Protein AF-0000000085147233 (afdb_homodimer)

Solvent-accessible surface area (backbone atoms only — not comparable to full-atom values): 16505 Å² total; per-residue (Å²): 130,89,75,46,77,54,61,53,65,60,54,50,53,51,42,40,50,52,13,51,52,40,32,53,49,17,58,61,38,41,72,30,53,85,81,38,53,60,56,16,52,50,16,53,53,43,28,55,57,18,50,48,46,38,47,47,70,76,51,73,65,62,75,48,44,58,41,46,14,19,77,34,33,42,48,27,38,8,53,50,28,38,49,49,14,53,76,44,56,54,82,55,69,69,34,40,53,50,18,51,51,32,33,53,54,8,53,48,26,41,52,43,60,75,32,87,61,43,60,80,45,77,79,35,51,63,64,76,69,61,64,68,70,69,70,71,76,69,75,78,71,81,76,72,76,79,76,73,75,74,82,119,129,86,74,47,77,54,61,56,65,60,53,49,52,52,40,39,49,52,12,52,53,40,32,53,49,16,59,62,37,42,72,29,53,85,80,39,54,60,56,16,52,50,15,53,53,43,29,56,57,18,51,50,45,38,49,47,73,76,51,73,65,63,75,49,42,59,41,46,14,19,76,34,34,43,49,25,36,8,53,50,28,38,50,50,14,53,76,44,55,55,82,55,69,69,34,40,51,52,17,52,50,32,34,52,53,8,53,48,26,40,51,44,60,75,33,87,60,41,60,80,46,77,79,37,52,63,64,76,67,62,66,67,70,70,71,69,76,69,73,79,68,79,75,69,73,77,74,72,74,78,79,122

pLDDT: mean 85.24, std 23.02, range [23.08, 98.94]

Nearest PDB structures (foldseek):
  9b8o-assembly1_b  TM=2.646E-01  e=1.926E+00  Rattus norvegicus
  8bw9-assembly1_B  TM=3.045E-01  e=7.872E+00  Drosophila melanogaster
  9b8o-assembly1_b  TM=2.646E-01  e=2.070E+00  Rattus norvegicus
  8bw9-assembly1_B  TM=3.045E-01  e=5.549E+00  Drosophila melanogaster

Radius of gyration: 26.81 Å; Cα contacts (8 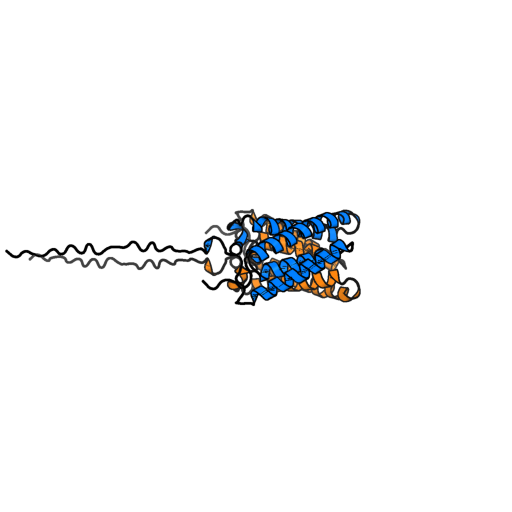Å, |Δi|>4): 363; chains: 2; bounding box: 51×103×60 Å

Secondary structure (DSSP, 8-state):
----SS-HHHHHHHHHHHHHHHHHHHHHHGGGGGT-HHHHHHHHHHHHHHHHHHHTTT---GGGHHHHGGGGSHHHHHHHHHHHHHHT--SSHHHHHHHHHHHHHHHHHHHHHT-TTSPPPGGGS-GGG-----------------------/----SS-HHHHHHHHHHHHHHHHHHHHHHGGGGGT-HHHHHHHHHHHHHHHHHHHTTT---GGGHHHHGGGGSHHHHHHHHHHHHHHT--SSHHHHHHHHHHHHHHHHHHHHHT-TTSPPPGGGS-GGG-----------------------

Organism: Naumovozyma dairenensis (strain ATCC 10597 / BCRC 20456 / CBS 421 / NBRC 0211 / NRRL Y-12639) (NCBI:txid1071378)

Sequence (304 aa):
MSSSAIPETFFKFSNIIVGTSSVLSSLAQLTYIFTDFGKALLALYALVLSILIVHFEFKVPPQMYRFVSFYFSFLGRGLLYILLSIILFNGGPLKVINSIVLLILGLAHILFQFMPVVEEPSNYKAAGSSSSISIGDDNINDQIGDDDDDVIMSSSAIPETFFKFSNIIVGTSSVLSSLAQLTYIFTDFGKALLALYALVLSILIVHFEFKVPPQMYRFVSFYFSFLGRGLLYILLSIILFNGGPLKVINSIVLLILGLAHILFQFMPVVEEPSNYKAAGSSSSISIGDDNINDQIGDDDDDVI

Structure (mmCIF, N/CA/C/O backbone):
data_AF-0000000085147233-model_v1
#
loop_
_entity.id
_entity.type
_entity.pdbx_description
1 polymer 'Golgi apparatus membrane protein TVP15'
#
loop_
_atom_site.group_PDB
_atom_site.id
_atom_site.type_symbol
_atom_site.label_atom_id
_atom_site.label_alt_id
_atom_site.label_comp_id
_atom_site.label_asym_id
_atom_site.label_entity_id
_atom_site.label_seq_id
_atom_site.pdbx_PDB_ins_code
_atom_site.Cartn_x
_atom_site.Cartn_y
_atom_site.Cartn_z
_atom_site.occupancy
_atom_site.B_iso_or_equiv
_atom_site.auth_seq_id
_atom_site.auth_comp_id
_atom_site.auth_asym_id
_atom_site.auth_atom_id
_atom_site.pdbx_PDB_model_num
ATOM 1 N N . MET A 1 1 ? 25.516 23.031 9.133 1 43 1 MET A N 1
ATOM 2 C CA . MET A 1 1 ? 24.5 22.234 8.445 1 43 1 MET A CA 1
ATOM 3 C C . MET A 1 1 ? 25 20.797 8.227 1 43 1 MET A C 1
ATOM 5 O O . MET A 1 1 ? 25.953 20.578 7.492 1 43 1 MET A O 1
ATOM 9 N N . SER A 1 2 ? 24.922 19.891 9.156 1 56.78 2 SER A N 1
ATOM 10 C CA . SER A 1 2 ? 25.609 18.594 9.148 1 56.78 2 SER A CA 1
ATOM 11 C C . SER A 1 2 ? 25.25 17.797 7.914 1 56.78 2 SER A C 1
ATOM 13 O O . SER A 1 2 ? 24.078 17.641 7.578 1 56.78 2 SER A O 1
ATOM 15 N N . SER A 1 3 ? 26.047 17.703 6.93 1 76.25 3 SER A N 1
ATOM 16 C CA . SER A 1 3 ? 25.922 17.031 5.641 1 76.25 3 SER A CA 1
ATOM 17 C C . SER A 1 3 ? 25.469 15.594 5.812 1 76.25 3 SER A C 1
ATOM 19 O O . SER A 1 3 ? 26.016 14.852 6.637 1 76.25 3 SER A O 1
ATOM 21 N N . SER A 1 4 ? 24.281 15.133 5.387 1 83.62 4 SER A N 1
ATOM 22 C CA . SER A 1 4 ? 23.828 13.742 5.383 1 83.62 4 SER A CA 1
ATOM 23 C C . SER A 1 4 ? 24.922 12.805 4.895 1 83.62 4 SER A C 1
ATOM 25 O O . SER A 1 4 ? 25.703 13.156 4.008 1 83.62 4 SER A O 1
ATOM 27 N N . ALA A 1 5 ? 25.094 11.695 5.512 1 90.81 5 ALA A N 1
ATOM 28 C CA . ALA A 1 5 ? 26.078 10.688 5.137 1 90.81 5 ALA A CA 1
ATOM 29 C C . ALA A 1 5 ? 25.859 10.219 3.701 1 90.81 5 ALA A C 1
ATOM 31 O O . ALA A 1 5 ? 26.812 9.797 3.033 1 90.81 5 ALA A O 1
ATOM 32 N N . ILE A 1 6 ? 24.641 10.188 3.225 1 94.75 6 ILE A N 1
ATOM 33 C CA . ILE A 1 6 ? 24.297 9.781 1.867 1 94.75 6 ILE A CA 1
ATOM 34 C C . ILE A 1 6 ? 23.656 10.953 1.124 1 94.75 6 ILE A C 1
ATOM 36 O O . ILE A 1 6 ? 22.672 11.523 1.585 1 94.75 6 ILE A O 1
ATOM 40 N N . PRO A 1 7 ? 24.266 11.344 0.081 1 94.88 7 PRO A N 1
ATOM 41 C CA . PRO A 1 7 ? 23.688 12.477 -0.654 1 94.88 7 PRO A CA 1
ATOM 42 C C . PRO A 1 7 ? 22.297 12.172 -1.22 1 94.88 7 PRO A C 1
ATOM 44 O O . PRO A 1 7 ? 21.984 11.008 -1.489 1 94.88 7 PRO A O 1
ATOM 47 N N . GLU A 1 8 ? 21.469 13.086 -1.482 1 95.06 8 GLU A N 1
ATOM 48 C CA . GLU A 1 8 ? 20.094 12.906 -1.939 1 95.06 8 GLU A CA 1
ATOM 49 C C . GLU A 1 8 ? 20.047 12.359 -3.361 1 95.06 8 GLU A C 1
ATOM 51 O O . GLU A 1 8 ? 19.094 11.672 -3.738 1 95.06 8 GLU A O 1
ATOM 56 N N . THR A 1 9 ? 21.078 12.648 -4.168 1 96.31 9 THR A N 1
ATOM 57 C CA . THR A 1 9 ? 21.141 12.164 -5.543 1 96.31 9 THR A CA 1
ATOM 58 C C . THR A 1 9 ? 21.141 10.641 -5.578 1 96.31 9 THR A C 1
ATOM 60 O O . THR A 1 9 ? 20.594 10.031 -6.5 1 96.31 9 THR A O 1
ATOM 63 N N . PHE A 1 10 ? 21.859 10.016 -4.641 1 97 10 PHE A N 1
ATOM 64 C CA . PHE A 1 10 ? 21.859 8.562 -4.531 1 97 10 PHE A CA 1
ATOM 65 C C . PHE A 1 10 ? 20.438 8.016 -4.422 1 97 10 PHE A C 1
ATOM 67 O O . PHE A 1 10 ? 20.078 7.082 -5.137 1 97 10 PHE A O 1
ATOM 74 N N . PHE A 1 11 ? 19.609 8.617 -3.594 1 97.81 11 PHE A N 1
ATOM 75 C CA . PHE A 1 11 ? 18.234 8.18 -3.387 1 97.81 11 PHE A CA 1
ATOM 76 C C . PHE A 1 11 ? 17.406 8.422 -4.633 1 97.81 11 PHE A C 1
ATOM 78 O O . PHE A 1 11 ? 16.609 7.566 -5.031 1 97.81 11 PHE A O 1
ATOM 85 N N . LYS A 1 12 ? 17.609 9.539 -5.234 1 97.75 12 LYS A N 1
ATOM 86 C CA . LYS A 1 12 ? 16.844 9.844 -6.445 1 97.75 12 LYS A CA 1
ATOM 87 C C . LYS A 1 12 ? 17.109 8.805 -7.531 1 97.75 12 LYS A C 1
ATOM 89 O O . LYS A 1 12 ? 16.172 8.258 -8.117 1 97.75 12 LYS A O 1
ATOM 94 N N . PHE A 1 13 ? 18.328 8.516 -7.793 1 97.94 13 PHE A N 1
ATOM 95 C CA . PHE A 1 13 ? 18.688 7.566 -8.836 1 97.94 13 PHE A CA 1
ATOM 96 C C . PHE A 1 13 ? 18.219 6.16 -8.484 1 97.94 13 PHE A C 1
ATOM 98 O O . PHE A 1 13 ? 17.688 5.445 -9.336 1 97.94 13 PHE A O 1
ATOM 105 N N . SER A 1 14 ? 18.453 5.781 -7.203 1 98.06 14 SER A N 1
ATOM 106 C CA . SER A 1 14 ? 18 4.465 -6.766 1 98.06 14 SER A CA 1
ATOM 107 C C . SER A 1 14 ? 16.484 4.32 -6.922 1 98.06 14 SER A C 1
ATOM 109 O O . SER A 1 14 ? 16 3.303 -7.422 1 98.06 14 SER A O 1
ATOM 111 N N . ASN A 1 15 ? 15.758 5.371 -6.566 1 98.62 15 ASN A N 1
ATOM 112 C CA . ASN A 1 15 ? 14.297 5.34 -6.668 1 98.62 15 ASN A CA 1
ATOM 113 C C . ASN A 1 15 ? 13.844 5.281 -8.125 1 98.62 15 ASN A C 1
ATOM 115 O O . ASN A 1 15 ? 12.875 4.59 -8.445 1 98.62 15 ASN A O 1
ATOM 119 N N . ILE A 1 16 ? 14.492 5.973 -9.016 1 98.75 16 ILE A N 1
ATOM 120 C CA . ILE A 1 16 ? 14.141 5.938 -10.43 1 98.75 16 ILE A CA 1
ATOM 121 C C . ILE A 1 16 ? 14.391 4.535 -10.984 1 98.75 16 ILE A C 1
ATOM 123 O O . ILE A 1 16 ? 13.57 4.012 -11.742 1 98.75 16 ILE A O 1
ATOM 127 N N . ILE A 1 17 ? 15.461 3.895 -10.586 1 98.62 17 ILE A N 1
ATOM 128 C CA . ILE A 1 17 ? 15.773 2.539 -11.023 1 98.62 17 ILE A CA 1
ATOM 129 C C . ILE A 1 17 ? 14.719 1.572 -10.5 1 98.62 17 ILE A C 1
ATOM 131 O O . ILE A 1 17 ? 14.203 0.733 -11.242 1 98.62 17 ILE A O 1
ATOM 135 N N . VAL A 1 18 ? 14.391 1.728 -9.195 1 98.81 18 VAL A N 1
ATOM 136 C CA . VAL A 1 18 ? 13.375 0.885 -8.57 1 98.81 18 VAL A CA 1
ATOM 137 C C . VAL A 1 18 ? 12.047 1.039 -9.312 1 98.81 18 VAL A C 1
ATOM 139 O O . VAL A 1 18 ? 11.422 0.046 -9.695 1 98.81 18 VAL A O 1
ATOM 142 N N . GLY A 1 19 ? 11.633 2.268 -9.492 1 98.88 19 GLY A N 1
ATOM 143 C CA . GLY A 1 19 ? 10.367 2.516 -10.156 1 98.88 19 GLY A CA 1
ATOM 144 C C . GLY A 1 19 ? 10.336 2.027 -11.594 1 98.88 19 GLY A C 1
ATOM 145 O O . GLY A 1 19 ? 9.406 1.326 -12 1 98.88 19 GLY A O 1
ATOM 146 N N . THR A 1 20 ? 11.367 2.332 -12.375 1 98.88 20 THR A N 1
ATOM 147 C CA . THR A 1 20 ? 11.383 2.004 -13.797 1 98.88 20 THR A CA 1
ATOM 148 C C . THR A 1 20 ? 11.477 0.494 -14 1 98.88 20 THR A C 1
ATOM 150 O O . THR A 1 20 ? 10.758 -0.069 -14.828 1 98.88 20 THR A O 1
ATOM 153 N N . SER A 1 21 ? 12.344 -0.116 -13.258 1 98.75 21 SER A N 1
ATOM 154 C CA . SER A 1 21 ? 12.469 -1.562 -13.406 1 98.75 21 SER A CA 1
ATOM 155 C C . SER A 1 21 ? 11.195 -2.271 -12.953 1 98.75 21 SER A C 1
ATOM 157 O O . SER A 1 21 ? 10.805 -3.293 -13.523 1 98.75 21 SER A O 1
ATOM 159 N N . SER A 1 22 ? 10.508 -1.751 -11.898 1 98.81 22 SER A N 1
ATOM 160 C CA . SER A 1 22 ? 9.258 -2.34 -11.43 1 98.81 22 SER A CA 1
ATOM 161 C C . SER A 1 22 ? 8.141 -2.139 -12.453 1 98.81 22 SER A C 1
ATOM 163 O O . SER A 1 22 ? 7.273 -3 -12.609 1 98.81 22 SER A O 1
ATOM 165 N N . VAL A 1 23 ? 8.133 -1.032 -13.117 1 98.88 23 VAL A N 1
ATOM 166 C CA . VAL A 1 23 ? 7.176 -0.799 -14.188 1 98.88 23 VAL A CA 1
ATOM 167 C C . VAL A 1 23 ? 7.352 -1.856 -15.281 1 98.88 23 VAL A C 1
ATOM 169 O O . VAL A 1 23 ? 6.379 -2.479 -15.711 1 98.88 23 VAL A O 1
ATOM 172 N N . LEU A 1 24 ? 8.578 -2.068 -15.664 1 98.5 24 LEU A N 1
ATOM 173 C CA . LEU A 1 24 ? 8.867 -3.053 -16.703 1 98.5 24 LEU A CA 1
ATOM 174 C C . LEU A 1 24 ? 8.453 -4.449 -16.266 1 98.5 24 LEU A C 1
ATOM 176 O O . LEU A 1 24 ? 7.84 -5.195 -17.031 1 98.5 24 LEU A O 1
ATOM 180 N N . SER A 1 25 ? 8.781 -4.781 -15.039 1 98.5 25 SER A N 1
ATOM 181 C CA . SER A 1 25 ? 8.422 -6.086 -14.492 1 98.5 25 SER A CA 1
ATOM 182 C C . SER A 1 25 ? 6.906 -6.25 -14.406 1 98.5 25 SER A C 1
ATOM 184 O O . SER A 1 25 ? 6.375 -7.328 -14.672 1 98.5 25 SER A O 1
ATOM 186 N N . SER A 1 26 ? 6.203 -5.211 -14.031 1 98.5 26 SER A N 1
ATOM 187 C CA . SER A 1 26 ? 4.746 -5.25 -13.93 1 98.5 26 SER A CA 1
ATOM 188 C C . SER A 1 26 ? 4.105 -5.438 -15.305 1 98.5 26 SER A C 1
ATOM 190 O O . SER A 1 26 ? 3.176 -6.227 -15.461 1 98.5 26 SER A O 1
ATOM 192 N N . LEU A 1 27 ? 4.629 -4.711 -16.25 1 98.31 27 LEU A N 1
ATOM 193 C CA . LEU A 1 27 ? 4.129 -4.863 -17.609 1 98.31 27 LEU A CA 1
ATOM 194 C C . LEU A 1 27 ? 4.324 -6.289 -18.109 1 98.31 27 LEU A C 1
ATOM 196 O O . LEU A 1 27 ? 3.422 -6.867 -18.719 1 98.31 27 LEU A O 1
ATOM 200 N N . ALA A 1 28 ? 5.5 -6.867 -17.875 1 97.56 28 ALA A N 1
ATOM 201 C CA . ALA A 1 28 ? 5.762 -8.25 -18.266 1 97.56 28 ALA A CA 1
ATOM 202 C C . ALA A 1 28 ? 4.801 -9.203 -17.562 1 97.56 28 ALA A C 1
ATOM 204 O O . ALA A 1 28 ? 4.367 -10.203 -18.141 1 97.56 28 ALA A O 1
ATOM 205 N N . GLN A 1 29 ? 4.48 -8.867 -16.344 1 97.25 29 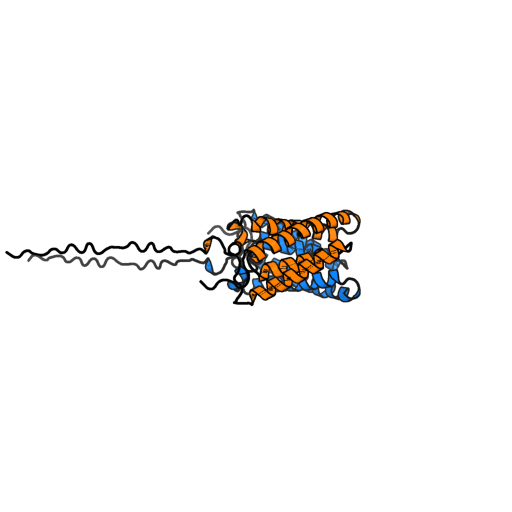GLN A N 1
ATOM 206 C CA . GLN A 1 29 ? 3.629 -9.742 -15.539 1 97.25 29 GLN A CA 1
ATOM 207 C C . GLN A 1 29 ? 2.174 -9.656 -15.992 1 97.25 29 GLN A C 1
ATOM 209 O O . GLN A 1 29 ? 1.37 -10.539 -15.688 1 97.25 29 GLN A O 1
ATOM 214 N N . LEU A 1 30 ? 1.822 -8.656 -16.781 1 97.12 30 LEU A N 1
ATOM 215 C CA . LEU A 1 30 ? 0.465 -8.539 -17.297 1 97.12 30 LEU A CA 1
ATOM 216 C C . LEU A 1 30 ? 0.164 -9.664 -18.281 1 97.12 30 LEU A C 1
ATOM 218 O O . LEU A 1 30 ? -1.001 -9.945 -18.578 1 97.12 30 LEU A O 1
ATOM 222 N N . THR A 1 31 ? 1.207 -10.359 -18.766 1 94.81 31 THR A N 1
ATOM 223 C CA . THR A 1 31 ? 1.024 -11.445 -19.719 1 94.81 31 THR A CA 1
ATOM 224 C C . THR A 1 31 ? 0.327 -12.633 -19.047 1 94.81 31 THR A C 1
ATOM 226 O O . THR A 1 31 ? -0.151 -13.539 -19.734 1 94.81 31 THR A O 1
ATOM 229 N N . TYR A 1 32 ? 0.25 -12.555 -17.719 1 94.38 32 TYR A N 1
ATOM 230 C CA . TYR A 1 32 ? -0.392 -13.641 -16.984 1 94.38 32 TYR A CA 1
ATOM 231 C C . TYR A 1 32 ? -1.906 -13.469 -16.969 1 94.38 32 TYR A C 1
ATOM 233 O O . TYR A 1 32 ? -2.619 -14.242 -16.328 1 94.38 32 TYR A O 1
ATOM 241 N N . ILE A 1 33 ? -2.523 -12.594 -17.719 1 94.81 33 ILE A N 1
ATOM 242 C CA . ILE A 1 33 ? -3.934 -12.227 -17.656 1 94.81 33 ILE A CA 1
ATOM 243 C C . ILE A 1 33 ? -4.797 -13.445 -17.969 1 94.81 33 ILE A C 1
ATOM 245 O O . ILE A 1 33 ? -5.859 -13.633 -17.375 1 94.81 33 ILE A O 1
ATOM 249 N N . PHE A 1 34 ? -4.324 -14.438 -18.734 1 94.5 34 PHE A N 1
ATOM 250 C CA . PHE A 1 34 ? -5.152 -15.562 -19.156 1 94.5 34 PHE A CA 1
ATOM 251 C C . PHE A 1 34 ? -4.742 -16.828 -18.406 1 94.5 34 PHE A C 1
ATOM 253 O O . PHE A 1 34 ? -5.438 -17.844 -18.469 1 94.5 34 PHE A O 1
ATOM 260 N N . THR A 1 35 ? -3.639 -16.844 -17.734 1 93.56 35 THR A N 1
ATOM 261 C CA . THR A 1 35 ? -3.156 -18.062 -17.094 1 93.56 35 THR A CA 1
ATOM 262 C C . THR A 1 35 ? -3.27 -17.969 -15.578 1 93.56 35 THR A C 1
ATOM 264 O O . THR A 1 35 ? -3.48 -18.969 -14.891 1 93.56 35 THR A O 1
ATOM 267 N N . ASP A 1 36 ? -3.113 -16.797 -15.016 1 93.38 36 ASP A N 1
ATOM 268 C CA . ASP A 1 36 ? -3.207 -16.516 -13.586 1 93.38 36 ASP A CA 1
ATOM 269 C C . ASP A 1 36 ? -3.715 -15.102 -13.328 1 93.38 36 ASP A C 1
ATOM 271 O O . ASP A 1 36 ? -2.922 -14.172 -13.156 1 93.38 36 ASP A O 1
ATOM 275 N N . PHE A 1 37 ? -5.016 -15.016 -13.258 1 93.75 37 PHE A N 1
ATOM 276 C CA . PHE A 1 37 ? -5.684 -13.727 -13.203 1 93.75 37 PHE A CA 1
ATOM 277 C C . PHE A 1 37 ? -5.266 -12.945 -11.961 1 93.75 37 PHE A C 1
ATOM 279 O O . PHE A 1 37 ? -5.141 -11.727 -12 1 93.75 37 PHE A O 1
ATOM 286 N N . GLY A 1 38 ? -5.039 -13.555 -10.805 1 93.81 38 GLY A N 1
ATOM 287 C CA . GLY A 1 38 ? -4.574 -12.906 -9.594 1 93.81 38 GLY A CA 1
ATOM 288 C C . GLY A 1 38 ? -3.232 -12.219 -9.758 1 93.81 38 GLY A C 1
ATOM 289 O O . GLY A 1 38 ? -3.049 -11.086 -9.305 1 93.81 38 GLY A O 1
ATOM 290 N N . LYS A 1 39 ? -2.348 -12.875 -10.445 1 95 39 LYS A N 1
ATOM 291 C CA . LYS A 1 39 ? -1.031 -12.297 -10.703 1 95 39 LYS A CA 1
ATOM 292 C C . LYS A 1 39 ? -1.136 -11.078 -11.617 1 95 39 LYS A C 1
ATOM 294 O O . LYS A 1 39 ? -0.392 -10.109 -11.461 1 95 39 LYS A O 1
ATOM 299 N N . ALA A 1 40 ? -2.057 -11.18 -12.562 1 97.19 40 ALA A N 1
ATOM 300 C CA . ALA A 1 40 ? -2.254 -10.055 -13.484 1 97.19 40 ALA A CA 1
ATOM 301 C C . ALA A 1 40 ? -2.809 -8.836 -12.75 1 97.19 40 ALA A C 1
ATOM 303 O O . ALA A 1 40 ? -2.408 -7.703 -13.016 1 97.19 40 ALA A O 1
ATOM 304 N N . LEU A 1 41 ? -3.723 -9.117 -11.812 1 97.94 41 LEU A N 1
ATOM 305 C CA . LEU A 1 41 ? -4.309 -8.008 -11.062 1 97.94 41 LEU A CA 1
ATOM 306 C C . LEU A 1 41 ? -3.266 -7.352 -10.164 1 97.94 41 LEU A C 1
ATOM 308 O O . LEU A 1 41 ? -3.23 -6.125 -10.047 1 97.94 41 LEU A O 1
ATOM 312 N N . LEU A 1 42 ? -2.453 -8.164 -9.555 1 98.44 42 LEU A N 1
ATOM 313 C CA . LEU A 1 42 ? -1.384 -7.609 -8.734 1 98.44 42 LEU A CA 1
ATOM 314 C C . LEU A 1 42 ? -0.397 -6.816 -9.586 1 98.44 42 LEU A C 1
ATOM 316 O O . LEU A 1 42 ? 0.162 -5.816 -9.125 1 98.44 42 LEU A O 1
ATOM 320 N N . ALA A 1 43 ? -0.2 -7.27 -10.805 1 98.5 43 ALA A N 1
ATOM 321 C CA . ALA A 1 43 ? 0.674 -6.543 -11.727 1 98.5 43 ALA A CA 1
ATOM 322 C C . ALA A 1 43 ? 0.118 -5.152 -12.031 1 98.5 43 ALA A C 1
ATOM 324 O O . ALA A 1 43 ? 0.87 -4.18 -12.102 1 98.5 43 ALA A O 1
ATOM 325 N N . LEU A 1 44 ? -1.163 -5.105 -12.227 1 98.75 44 LEU A N 1
ATOM 326 C CA . LEU A 1 44 ? -1.796 -3.814 -12.469 1 98.75 44 LEU A CA 1
ATOM 327 C C . LEU A 1 44 ? -1.616 -2.893 -11.266 1 98.75 44 LEU A C 1
ATOM 329 O O . LEU A 1 44 ? -1.286 -1.715 -11.422 1 98.75 44 LEU A O 1
ATOM 333 N N . TYR A 1 45 ? -1.852 -3.43 -10.125 1 98.81 45 TYR A N 1
ATOM 334 C CA . TYR A 1 45 ? -1.668 -2.672 -8.891 1 98.81 45 TYR A CA 1
ATOM 335 C C . TYR A 1 45 ? -0.232 -2.176 -8.766 1 98.81 45 TYR A C 1
ATOM 337 O O . TYR A 1 45 ? 0.001 -1.002 -8.469 1 98.81 45 TYR A O 1
ATOM 345 N N . ALA A 1 46 ? 0.714 -3.047 -8.977 1 98.88 46 ALA A N 1
ATOM 346 C CA . ALA A 1 46 ? 2.133 -2.717 -8.875 1 98.88 46 ALA A CA 1
ATOM 347 C C . ALA A 1 46 ? 2.531 -1.682 -9.93 1 98.88 46 ALA A C 1
ATOM 349 O O . ALA A 1 46 ? 3.41 -0.85 -9.68 1 98.88 46 ALA A O 1
ATOM 350 N N . LEU A 1 47 ? 1.886 -1.768 -11.062 1 98.94 47 LEU A N 1
ATOM 351 C CA . LEU A 1 47 ? 2.176 -0.82 -12.133 1 98.94 47 LEU A CA 1
ATOM 352 C C . LEU A 1 47 ? 1.87 0.607 -11.688 1 98.94 47 LEU A C 1
ATOM 354 O O . LEU A 1 47 ? 2.703 1.503 -11.852 1 98.94 47 LEU A O 1
ATOM 358 N N . VAL A 1 48 ? 0.765 0.748 -11.102 1 98.81 48 VAL A N 1
ATOM 359 C CA . VAL A 1 48 ? 0.349 2.07 -10.641 1 98.81 48 VAL A CA 1
ATOM 360 C C . VAL A 1 48 ? 1.301 2.564 -9.555 1 98.81 48 VAL A C 1
ATOM 362 O O . VAL A 1 48 ? 1.791 3.693 -9.617 1 98.81 48 VAL A O 1
ATOM 365 N N . LEU A 1 49 ? 1.597 1.719 -8.594 1 98.88 49 LEU A N 1
ATOM 366 C CA . LEU A 1 49 ? 2.48 2.09 -7.496 1 98.88 49 LEU A CA 1
ATOM 367 C C . LEU A 1 49 ? 3.861 2.479 -8.016 1 98.88 49 LEU A C 1
ATOM 369 O O . LEU A 1 49 ? 4.48 3.416 -7.508 1 98.88 49 LEU A O 1
ATOM 373 N N . SER A 1 50 ? 4.328 1.77 -9.016 1 98.94 50 SER A N 1
ATOM 374 C CA . SER A 1 50 ? 5.695 1.981 -9.484 1 98.94 50 SER A CA 1
ATOM 375 C C . SER A 1 50 ? 5.793 3.232 -10.352 1 98.94 50 SER A C 1
ATOM 377 O O . SER A 1 50 ? 6.812 3.926 -10.336 1 98.94 50 SER A O 1
ATOM 379 N N . ILE A 1 51 ? 4.781 3.539 -11.109 1 98.88 51 ILE A N 1
ATOM 380 C CA . ILE A 1 51 ? 4.758 4.77 -11.891 1 98.88 51 ILE A CA 1
ATOM 381 C C . ILE A 1 51 ? 4.836 5.977 -10.953 1 98.88 51 ILE A C 1
ATOM 383 O O . ILE A 1 51 ? 5.551 6.941 -11.234 1 98.88 51 ILE A O 1
ATOM 387 N N . LEU A 1 52 ? 4.164 5.902 -9.844 1 98.62 52 LEU A N 1
ATOM 388 C CA . LEU A 1 52 ? 4.141 7 -8.883 1 98.62 52 LEU A CA 1
ATOM 389 C C . LEU A 1 52 ? 5.516 7.191 -8.25 1 98.62 52 LEU A C 1
ATOM 391 O O . LEU A 1 52 ? 5.906 8.312 -7.93 1 98.62 52 LEU A O 1
ATOM 395 N N . ILE A 1 53 ? 6.312 6.09 -8.062 1 98.75 53 ILE A N 1
ATOM 396 C CA . ILE A 1 53 ? 7.664 6.223 -7.527 1 98.75 53 ILE A CA 1
ATOM 397 C C . ILE A 1 53 ? 8.492 7.137 -8.43 1 98.75 53 ILE A C 1
ATOM 399 O O . ILE A 1 53 ? 9.148 8.062 -7.949 1 98.75 53 ILE A O 1
ATOM 403 N N . VAL A 1 54 ? 8.391 6.867 -9.711 1 98.62 54 VAL A N 1
ATOM 404 C CA . VAL A 1 54 ? 9.164 7.641 -10.672 1 98.62 54 VAL A CA 1
ATOM 405 C C . VAL A 1 54 ? 8.625 9.07 -10.742 1 98.62 54 VAL A C 1
ATOM 407 O O . VAL A 1 54 ? 9.391 10.031 -10.703 1 98.62 54 VAL A O 1
ATOM 410 N N . HIS A 1 55 ? 7.363 9.242 -10.82 1 98.19 55 HIS A N 1
ATOM 411 C CA . HIS A 1 55 ? 6.723 10.547 -10.93 1 98.19 55 HIS A CA 1
ATOM 412 C C . HIS A 1 55 ? 7.125 11.461 -9.781 1 98.19 55 HIS A C 1
ATOM 414 O O . HIS A 1 55 ? 7.465 12.625 -9.992 1 98.19 55 HIS A O 1
ATOM 420 N N . PHE A 1 56 ? 7.164 10.922 -8.539 1 97.38 56 PHE A N 1
ATOM 421 C CA . PHE A 1 56 ? 7.395 11.719 -7.344 1 97.38 56 PHE A CA 1
ATOM 422 C C . PHE A 1 56 ? 8.867 12.094 -7.219 1 97.38 56 PHE A C 1
ATOM 424 O O . PHE A 1 56 ? 9.234 12.938 -6.391 1 97.38 56 PHE A O 1
ATOM 431 N N . GLU A 1 57 ? 9.727 11.5 -8.078 1 97.31 57 GLU A N 1
ATOM 432 C CA . GLU A 1 57 ? 11.125 11.906 -8.094 1 97.31 57 GLU A CA 1
ATOM 433 C C . GLU A 1 57 ? 11.312 13.211 -8.859 1 97.31 57 GLU A C 1
ATOM 435 O O . GLU A 1 57 ? 12.352 13.859 -8.742 1 97.31 57 GLU A O 1
ATOM 440 N N . PHE A 1 58 ? 10.281 13.578 -9.594 1 96.62 58 PHE A N 1
ATOM 441 C CA . PHE A 1 58 ? 10.414 14.773 -10.422 1 96.62 58 PHE A CA 1
ATOM 442 C C . PHE A 1 58 ? 9.5 15.883 -9.922 1 96.62 58 PHE A C 1
ATOM 444 O O . PHE A 1 58 ? 9.859 17.062 -9.977 1 96.62 58 PHE A O 1
ATOM 451 N N . LYS A 1 59 ? 8.391 15.531 -9.5 1 95.06 59 LYS A N 1
ATOM 452 C CA . LYS A 1 59 ? 7.414 16.5 -9.008 1 95.06 59 LYS A CA 1
ATOM 453 C C . LYS A 1 59 ? 6.57 15.914 -7.887 1 95.06 59 LYS A C 1
ATOM 455 O O . LYS A 1 59 ? 6.09 14.781 -7.992 1 95.06 59 LYS A O 1
ATOM 460 N N . VAL A 1 60 ? 6.438 16.719 -6.816 1 93.69 60 VAL A N 1
ATOM 461 C CA . VAL A 1 60 ? 5.629 16.281 -5.684 1 93.69 60 VAL A CA 1
ATOM 462 C C . VAL A 1 60 ? 4.457 17.234 -5.48 1 93.69 60 VAL A C 1
ATOM 464 O O . VAL A 1 60 ? 4.617 18.312 -4.887 1 93.69 60 VAL A O 1
ATOM 467 N N . PRO A 1 61 ? 3.322 16.828 -5.918 1 91.19 61 PRO A N 1
ATOM 468 C CA . PRO A 1 61 ? 2.158 17.641 -5.551 1 91.19 61 PRO A CA 1
ATOM 469 C C . PRO A 1 61 ? 1.826 17.562 -4.062 1 91.19 61 PRO A C 1
ATOM 471 O O . PRO A 1 61 ? 1.617 16.469 -3.533 1 91.19 61 PRO A O 1
ATOM 474 N N . PRO A 1 62 ? 1.74 18.609 -3.354 1 88.38 62 PRO A N 1
ATOM 475 C CA . PRO A 1 62 ? 1.564 18.578 -1.899 1 88.38 62 PRO A CA 1
ATOM 476 C C . PRO A 1 62 ? 0.274 17.875 -1.475 1 88.38 62 PRO A C 1
ATOM 478 O O . PRO A 1 62 ? 0.197 17.328 -0.372 1 88.38 62 PRO A O 1
ATOM 481 N N . GLN A 1 63 ? -0.72 17.844 -2.383 1 90.81 63 GLN A N 1
ATOM 482 C CA . GLN A 1 63 ? -1.999 17.234 -2.023 1 90.81 63 GLN A CA 1
ATOM 483 C C . GLN A 1 63 ? -1.877 15.719 -1.914 1 90.81 63 GLN A C 1
ATOM 485 O O . GLN A 1 63 ? -2.723 15.062 -1.299 1 90.81 63 GLN A O 1
ATOM 490 N N . MET A 1 64 ? -0.798 15.156 -2.486 1 92.75 64 MET A N 1
ATOM 491 C CA . MET A 1 64 ? -0.659 13.703 -2.523 1 92.75 64 MET A CA 1
ATOM 492 C C . MET A 1 64 ? -0.293 13.156 -1.147 1 92.75 64 MET A C 1
ATOM 494 O O . MET A 1 64 ? -0.564 11.992 -0.845 1 92.75 64 MET A O 1
ATOM 498 N N . TYR A 1 65 ? 0.269 14.008 -0.296 1 92.44 65 TYR A N 1
ATOM 499 C CA . TYR A 1 65 ? 0.688 13.578 1.035 1 92.44 65 TYR A CA 1
ATOM 500 C C . TYR A 1 65 ? -0.496 13.062 1.84 1 92.44 65 TYR A C 1
ATOM 502 O O . TYR A 1 65 ? -0.359 12.109 2.613 1 92.44 65 TYR A O 1
ATOM 510 N N . ARG A 1 66 ? -1.595 13.641 1.55 1 91.69 66 ARG A N 1
ATOM 511 C CA . ARG A 1 66 ? -2.812 13.289 2.271 1 91.69 66 ARG A CA 1
ATOM 512 C C . ARG A 1 66 ? -3.199 11.836 2.014 1 91.69 66 ARG A C 1
ATOM 514 O O . ARG A 1 66 ? -3.822 11.195 2.861 1 91.69 66 ARG A O 1
ATOM 521 N N . PHE A 1 67 ? -2.719 11.242 0.905 1 94.5 67 PHE A N 1
ATOM 522 C CA . PHE A 1 67 ? -3.203 9.93 0.501 1 94.5 67 PHE A CA 1
ATOM 523 C C . PHE A 1 67 ? -2.074 8.906 0.529 1 94.5 67 PHE A C 1
ATOM 525 O O . PHE A 1 67 ? -2.318 7.711 0.709 1 94.5 67 PHE A O 1
ATOM 532 N N . VAL A 1 68 ? -0.858 9.438 0.29 1 97.06 68 VAL A N 1
ATOM 533 C CA . VAL A 1 68 ? 0.207 8.484 0.015 1 97.06 68 VAL A CA 1
ATOM 534 C C . VAL A 1 68 ? 1.498 8.938 0.691 1 97.06 68 VAL A C 1
ATOM 536 O O . VAL A 1 68 ? 2.564 8.938 0.07 1 97.06 68 VAL A O 1
ATOM 539 N N . SER A 1 69 ? 1.445 9.328 1.962 1 95.44 69 SER A N 1
ATOM 540 C CA . SER A 1 69 ? 2.598 9.836 2.695 1 95.44 69 SER A CA 1
ATOM 541 C C . SER A 1 69 ? 3.734 8.82 2.721 1 95.44 69 SER A C 1
ATOM 543 O O . SER A 1 69 ? 4.902 9.188 2.869 1 95.44 69 SER A O 1
ATOM 545 N N . PHE A 1 70 ? 3.395 7.508 2.486 1 97.31 70 PHE A N 1
ATOM 546 C CA . PHE A 1 70 ? 4.395 6.449 2.541 1 97.31 70 PHE A CA 1
ATOM 547 C C . PHE A 1 70 ? 5.414 6.605 1.417 1 97.31 70 PHE A C 1
ATOM 549 O O . PHE A 1 70 ? 6.551 6.145 1.532 1 97.31 70 PHE A O 1
ATOM 556 N N . TYR A 1 71 ? 5.129 7.355 0.379 1 97.94 71 TYR A N 1
ATOM 557 C CA . TYR A 1 71 ? 6.07 7.625 -0.703 1 97.94 71 TYR A CA 1
ATOM 558 C C . TYR A 1 71 ? 7.133 8.625 -0.266 1 97.94 71 TYR A C 1
ATOM 560 O O . TYR A 1 71 ? 8.164 8.773 -0.928 1 97.94 71 TYR A O 1
ATOM 568 N N . PHE A 1 72 ? 6.852 9.305 0.839 1 96.5 72 PHE A N 1
ATOM 569 C CA . PHE A 1 72 ? 7.695 10.43 1.231 1 96.5 72 PHE A CA 1
ATOM 570 C C . PHE A 1 72 ? 8.352 10.172 2.584 1 96.5 72 PHE A C 1
ATOM 572 O O . PHE A 1 72 ? 8.547 11.094 3.373 1 96.5 72 PHE A O 1
ATOM 579 N N . SER A 1 73 ? 8.578 8.992 2.859 1 96 73 SER A N 1
ATOM 580 C CA . SER A 1 73 ? 9.297 8.555 4.047 1 96 73 SER A CA 1
ATOM 581 C C . SER A 1 73 ? 10.164 7.332 3.742 1 96 73 SER A C 1
ATOM 583 O O . SER A 1 73 ? 9.844 6.547 2.85 1 96 73 SER A O 1
ATOM 585 N N . PHE A 1 74 ? 11.203 7.141 4.453 1 97.5 74 PHE A N 1
ATOM 586 C CA . PHE A 1 74 ? 12.062 5.98 4.285 1 97.5 74 PHE A CA 1
ATOM 587 C C . PHE A 1 74 ? 11.328 4.699 4.645 1 97.5 74 PHE A C 1
ATOM 589 O O . PHE A 1 74 ? 11.375 3.715 3.9 1 97.5 74 PHE A O 1
ATOM 596 N N . LEU A 1 75 ? 10.68 4.742 5.723 1 97.75 75 LEU A N 1
ATOM 597 C CA . LEU A 1 75 ? 9.945 3.566 6.18 1 97.75 75 LEU A CA 1
ATOM 598 C C . LEU A 1 75 ? 8.875 3.168 5.172 1 97.75 75 LEU A C 1
ATOM 600 O O . LEU A 1 75 ? 8.773 1.996 4.801 1 97.75 75 LEU A O 1
ATOM 604 N N . GLY A 1 76 ? 8.109 4.152 4.77 1 97.69 76 GLY A N 1
ATOM 605 C CA . GLY A 1 76 ? 7.047 3.895 3.807 1 97.69 76 GLY A CA 1
ATOM 606 C C . GLY A 1 76 ? 7.555 3.338 2.492 1 97.69 76 GLY A C 1
ATOM 607 O O . GLY A 1 76 ? 7.047 2.33 1.999 1 97.69 76 GLY A O 1
ATOM 608 N N . ARG A 1 77 ? 8.57 3.879 1.948 1 98 77 ARG A N 1
ATOM 609 C CA . ARG A 1 77 ? 9.148 3.4 0.697 1 98 77 ARG A CA 1
ATOM 610 C C . ARG A 1 77 ? 9.758 2.014 0.872 1 98 77 ARG A C 1
ATOM 612 O O . ARG A 1 77 ? 9.695 1.182 -0.036 1 98 77 ARG A O 1
ATOM 619 N N . GLY A 1 78 ? 10.406 1.903 1.984 1 98.69 78 GLY A N 1
ATOM 620 C CA . GLY A 1 78 ? 10.938 0.578 2.25 1 98.69 78 GLY A CA 1
ATOM 621 C C . GLY A 1 78 ? 9.891 -0.516 2.17 1 98.69 78 GLY A C 1
ATOM 622 O O . GLY A 1 78 ? 10.078 -1.519 1.48 1 98.69 78 GLY A O 1
ATOM 623 N N . LEU A 1 79 ? 8.789 -0.302 2.814 1 98.69 79 LEU A N 1
ATOM 624 C CA . LEU A 1 79 ? 7.695 -1.272 2.816 1 98.69 79 LEU A CA 1
ATOM 625 C C . LEU A 1 79 ? 7.102 -1.424 1.422 1 98.69 79 LEU A C 1
ATOM 627 O O . LEU A 1 79 ? 6.715 -2.525 1.023 1 98.69 79 LEU A O 1
ATOM 631 N N . LEU A 1 80 ? 7.027 -0.321 0.723 1 98.88 80 LEU A N 1
ATOM 632 C CA . LEU A 1 80 ? 6.531 -0.357 -0.649 1 98.88 80 LEU A CA 1
ATOM 633 C C . LEU A 1 80 ? 7.426 -1.225 -1.527 1 98.88 80 LEU A C 1
ATOM 635 O O . LEU A 1 80 ? 6.934 -2.049 -2.301 1 98.88 80 LEU A O 1
ATOM 639 N N . TYR A 1 81 ? 8.75 -1.032 -1.376 1 98.94 81 TYR A N 1
ATOM 640 C CA . TYR A 1 81 ? 9.688 -1.795 -2.197 1 98.94 81 TYR A CA 1
ATOM 641 C C . TYR A 1 81 ? 9.633 -3.277 -1.848 1 98.94 81 TYR A C 1
ATOM 643 O O . TYR A 1 81 ? 9.734 -4.133 -2.729 1 98.94 81 TYR A O 1
ATOM 651 N N . ILE A 1 82 ? 9.445 -3.582 -0.636 1 98.94 82 ILE A N 1
ATOM 652 C CA . ILE A 1 82 ? 9.297 -4.969 -0.213 1 98.94 82 ILE A CA 1
ATOM 653 C C . ILE A 1 82 ? 8.031 -5.559 -0.818 1 98.94 82 ILE A C 1
ATOM 655 O O . ILE A 1 82 ? 8.039 -6.68 -1.333 1 98.94 82 ILE A O 1
ATOM 659 N N . LEU A 1 83 ? 6.93 -4.801 -0.779 1 98.88 83 LEU A N 1
ATOM 660 C CA . LEU A 1 83 ? 5.691 -5.27 -1.396 1 98.88 83 LEU A CA 1
ATOM 661 C C . LEU A 1 83 ? 5.898 -5.559 -2.879 1 98.88 83 LEU A C 1
ATOM 663 O O . LEU A 1 83 ? 5.492 -6.609 -3.375 1 98.88 83 LEU A O 1
ATOM 667 N N . LEU A 1 84 ? 6.504 -4.613 -3.564 1 98.94 84 LEU A N 1
ATOM 668 C CA . LEU A 1 84 ? 6.746 -4.777 -4.992 1 98.94 84 LEU A CA 1
ATOM 669 C C . LEU A 1 84 ? 7.613 -6 -5.262 1 98.94 84 LEU A C 1
ATOM 671 O O . LEU A 1 84 ? 7.398 -6.723 -6.238 1 98.94 84 LEU A O 1
ATOM 675 N N . SER A 1 85 ? 8.625 -6.168 -4.402 1 98.81 85 SER A N 1
ATOM 676 C CA . SER A 1 85 ? 9.508 -7.324 -4.547 1 98.81 85 SER A CA 1
ATOM 677 C C . SER A 1 85 ? 8.727 -8.625 -4.496 1 98.81 85 SER A C 1
ATOM 679 O O . SER A 1 85 ? 8.93 -9.516 -5.328 1 98.81 85 SER A O 1
ATOM 681 N N . ILE A 1 86 ? 7.797 -8.727 -3.561 1 98.5 86 ILE A N 1
ATOM 682 C CA . ILE A 1 86 ? 7.023 -9.953 -3.381 1 98.5 86 ILE A CA 1
ATOM 683 C C . ILE A 1 86 ? 6.059 -10.133 -4.551 1 98.5 86 ILE A C 1
ATOM 685 O O . ILE A 1 86 ? 5.938 -11.227 -5.098 1 98.5 86 ILE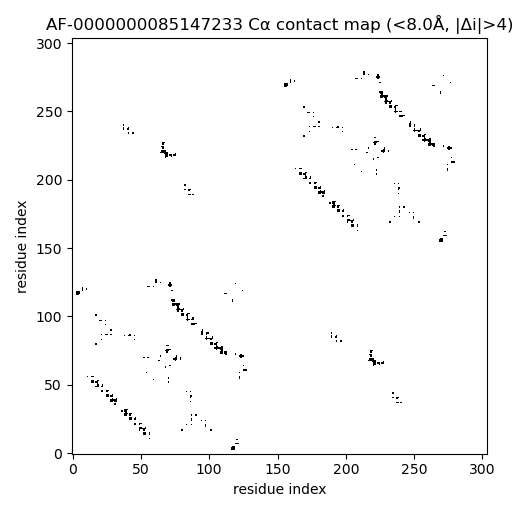 A O 1
ATOM 689 N N . ILE A 1 87 ? 5.375 -9.102 -4.945 1 98.5 87 ILE A N 1
ATOM 690 C CA . ILE A 1 87 ? 4.395 -9.141 -6.023 1 98.5 87 ILE A CA 1
ATOM 691 C C . ILE A 1 87 ? 5.066 -9.594 -7.316 1 98.5 87 ILE A C 1
ATOM 693 O O . ILE A 1 87 ? 4.504 -10.391 -8.07 1 98.5 87 ILE A O 1
ATOM 697 N N . LEU A 1 88 ? 6.273 -9.188 -7.508 1 98.19 88 LEU A N 1
ATOM 698 C CA . LEU A 1 88 ? 6.867 -9.328 -8.828 1 98.19 88 LEU A CA 1
ATOM 699 C C . LEU A 1 88 ? 7.875 -10.477 -8.852 1 98.19 88 LEU A C 1
ATOM 701 O O . LEU A 1 88 ? 8.617 -10.641 -9.828 1 98.19 88 LEU A O 1
ATOM 705 N N . PHE A 1 89 ? 7.871 -11.227 -7.715 1 94.62 89 PHE A N 1
ATOM 706 C CA . PHE A 1 89 ? 8.805 -12.344 -7.613 1 94.62 89 PHE A CA 1
ATOM 707 C C . PHE A 1 89 ? 8.281 -13.555 -8.375 1 94.62 89 PHE A C 1
ATOM 709 O O . PHE A 1 89 ? 7.875 -14.555 -7.777 1 94.62 89 PHE A O 1
ATOM 716 N N . ASN A 1 90 ? 8.234 -13.477 -9.641 1 88.75 90 ASN A N 1
ATOM 717 C CA . ASN A 1 90 ? 7.773 -14.578 -10.477 1 88.75 90 ASN A CA 1
ATOM 718 C C . ASN A 1 90 ? 8.289 -14.453 -11.906 1 88.75 90 ASN A C 1
ATOM 720 O O . ASN A 1 90 ? 8.57 -13.352 -12.383 1 88.75 90 ASN A O 1
ATOM 724 N N . GLY A 1 91 ? 8.375 -15.625 -12.422 1 87.94 91 GLY A N 1
ATOM 725 C CA . GLY A 1 91 ? 8.727 -15.617 -13.836 1 87.94 91 GLY A CA 1
ATOM 726 C C . GLY A 1 91 ? 10.195 -15.914 -14.094 1 87.94 91 GLY A C 1
ATOM 727 O O . GLY A 1 91 ? 10.773 -16.797 -13.445 1 87.94 91 GLY A O 1
ATOM 728 N N . GLY A 1 92 ? 10.781 -15.305 -15.086 1 92.38 92 GLY A N 1
ATOM 729 C CA . GLY A 1 92 ? 12.125 -15.586 -15.562 1 92.38 92 GLY A CA 1
ATOM 730 C C . GLY A 1 92 ? 13.211 -15.016 -14.68 1 92.38 92 GLY A C 1
ATOM 731 O O . GLY A 1 92 ? 12.922 -14.312 -13.703 1 92.38 92 GLY A O 1
ATOM 732 N N . PRO A 1 93 ? 14.43 -15.32 -14.875 1 94.44 93 PRO A N 1
ATOM 733 C CA . PRO A 1 93 ? 15.57 -14.914 -14.039 1 94.44 93 PRO A CA 1
ATOM 734 C C . PRO A 1 93 ? 15.688 -13.398 -13.898 1 94.44 93 PRO A C 1
ATOM 736 O O . PRO A 1 93 ? 16.062 -12.906 -12.828 1 94.44 93 PRO A O 1
ATOM 739 N N . LEU A 1 94 ? 15.391 -12.688 -14.945 1 95.06 94 LEU A N 1
ATOM 740 C CA . LEU A 1 94 ? 15.508 -11.242 -14.875 1 95.06 94 LEU A CA 1
ATOM 741 C C . LEU A 1 94 ? 14.539 -10.664 -13.852 1 95.06 94 LEU A C 1
ATOM 743 O O . LEU A 1 94 ? 14.891 -9.75 -13.102 1 95.06 94 LEU A O 1
ATOM 747 N N . LYS A 1 95 ? 13.359 -11.188 -13.844 1 96 95 LYS A N 1
ATOM 748 C CA . LYS A 1 95 ? 12.367 -10.711 -12.891 1 96 95 LYS A CA 1
ATOM 749 C C . LYS A 1 95 ? 12.742 -11.086 -11.461 1 96 95 LYS A C 1
ATOM 751 O O . LYS A 1 95 ? 12.562 -10.297 -10.531 1 96 95 LYS A O 1
ATOM 756 N N . VAL A 1 96 ? 13.289 -12.266 -11.297 1 95.81 96 VAL A N 1
ATOM 757 C CA . VAL A 1 96 ? 13.711 -12.727 -9.977 1 95.81 96 VAL A CA 1
ATOM 758 C C . VAL A 1 96 ? 14.867 -11.859 -9.469 1 95.81 96 VAL A C 1
ATOM 760 O O . VAL A 1 96 ? 14.867 -11.438 -8.312 1 95.81 96 VAL A O 1
ATOM 763 N N . ILE A 1 97 ? 15.781 -11.562 -10.297 1 97.81 97 ILE A N 1
ATOM 764 C CA . ILE A 1 97 ? 16.891 -10.703 -9.93 1 97.81 97 ILE A CA 1
ATOM 765 C C . ILE A 1 97 ? 16.375 -9.32 -9.531 1 97.81 97 ILE A C 1
ATOM 767 O O . ILE A 1 97 ? 16.781 -8.766 -8.508 1 97.81 97 ILE A O 1
ATOM 771 N N . ASN A 1 98 ? 15.516 -8.773 -10.398 1 98.12 98 ASN A N 1
ATOM 772 C CA . ASN A 1 98 ? 14.922 -7.48 -10.078 1 98.12 98 ASN A CA 1
ATOM 773 C C . ASN A 1 98 ? 14.234 -7.504 -8.719 1 98.12 98 ASN A C 1
ATOM 775 O O . ASN A 1 98 ? 14.383 -6.566 -7.926 1 98.12 98 ASN A O 1
ATOM 779 N N . SER A 1 99 ? 13.469 -8.523 -8.445 1 98.19 99 SER A N 1
ATOM 780 C CA . SER A 1 99 ? 12.742 -8.617 -7.184 1 98.19 99 SER A CA 1
ATOM 781 C C . SER A 1 99 ? 13.688 -8.672 -5.996 1 98.19 99 SER A C 1
ATOM 783 O O . SER A 1 99 ? 13.414 -8.094 -4.941 1 98.19 99 SER A O 1
ATOM 785 N N . ILE A 1 100 ? 14.812 -9.352 -6.164 1 98.38 100 ILE A N 1
ATOM 786 C CA . ILE A 1 100 ? 15.812 -9.414 -5.102 1 98.38 100 ILE A CA 1
ATOM 787 C C . ILE A 1 100 ? 16.406 -8.031 -4.867 1 98.38 100 ILE A C 1
ATOM 789 O O . ILE A 1 100 ? 16.594 -7.613 -3.721 1 98.38 100 ILE A O 1
ATOM 793 N N . VAL A 1 101 ? 16.688 -7.336 -5.922 1 98.62 101 VAL A N 1
ATOM 794 C CA . VAL A 1 101 ? 17.203 -5.977 -5.812 1 98.62 101 VAL A CA 1
ATOM 795 C C . VAL A 1 101 ? 16.188 -5.102 -5.074 1 98.62 101 VAL A C 1
ATOM 797 O O . VAL A 1 101 ? 16.562 -4.34 -4.176 1 98.62 101 VAL A O 1
ATOM 800 N N . LEU A 1 102 ? 14.891 -5.172 -5.445 1 98.88 102 LEU A N 1
ATOM 801 C CA . LEU A 1 102 ? 13.836 -4.41 -4.781 1 98.88 102 LEU A CA 1
ATOM 802 C C . LEU A 1 102 ? 13.781 -4.738 -3.295 1 98.88 102 LEU A C 1
ATOM 804 O O . LEU A 1 102 ? 13.586 -3.85 -2.465 1 98.88 102 LEU A O 1
ATOM 808 N N . LEU A 1 103 ? 13.977 -5.988 -2.979 1 98.75 103 LEU A N 1
ATOM 809 C CA . LEU A 1 103 ? 13.93 -6.414 -1.583 1 98.75 103 LEU A CA 1
ATOM 810 C C . LEU A 1 103 ? 15.078 -5.797 -0.79 1 98.75 103 LEU A C 1
ATOM 812 O O . LEU A 1 103 ? 14.875 -5.273 0.306 1 98.75 103 LEU A O 1
ATOM 816 N N . ILE A 1 104 ? 16.219 -5.816 -1.355 1 98.75 104 ILE A N 1
ATOM 817 C CA . ILE A 1 104 ? 17.422 -5.285 -0.7 1 98.75 104 ILE A CA 1
ATOM 818 C C . ILE A 1 104 ? 17.266 -3.777 -0.505 1 98.75 104 ILE A C 1
ATOM 820 O O . ILE A 1 104 ? 17.516 -3.258 0.584 1 98.75 104 ILE A O 1
ATOM 824 N N . LEU A 1 105 ? 16.797 -3.088 -1.535 1 98.75 105 LEU A N 1
ATOM 825 C CA . LEU A 1 105 ? 16.625 -1.643 -1.436 1 98.75 105 LEU A CA 1
ATOM 826 C C . LEU A 1 105 ? 15.5 -1.297 -0.467 1 98.75 105 LEU A C 1
ATOM 828 O O . LEU A 1 105 ? 15.562 -0.275 0.221 1 98.75 105 LEU A O 1
ATOM 832 N N . GLY A 1 106 ? 14.484 -2.131 -0.462 1 98.81 106 GLY A N 1
ATOM 833 C CA . GLY A 1 106 ? 13.438 -1.944 0.528 1 98.81 106 GLY A CA 1
ATOM 834 C C . GLY A 1 106 ? 13.93 -2.07 1.955 1 98.81 106 GLY A C 1
ATOM 835 O O . GLY A 1 106 ? 13.664 -1.202 2.789 1 98.81 106 GLY A O 1
ATOM 836 N N . LEU A 1 107 ? 14.688 -3.068 2.256 1 98.75 107 LEU A N 1
ATOM 837 C CA . LEU A 1 107 ? 15.258 -3.273 3.582 1 98.75 107 LEU A CA 1
ATOM 838 C C . LEU A 1 107 ? 16.219 -2.145 3.941 1 98.75 107 LEU A C 1
ATOM 840 O O . LEU A 1 107 ? 16.25 -1.688 5.086 1 98.75 107 LEU A O 1
ATOM 844 N N . ALA A 1 108 ? 16.984 -1.726 3.006 1 98.44 108 ALA A N 1
ATOM 845 C CA . ALA A 1 108 ? 17.891 -0.603 3.229 1 98.44 108 ALA A CA 1
ATOM 846 C C . ALA A 1 108 ? 17.125 0.655 3.621 1 98.44 108 ALA A C 1
ATOM 848 O O . ALA A 1 108 ? 17.531 1.368 4.547 1 98.44 108 ALA A O 1
ATOM 849 N N . HIS A 1 109 ? 16.094 0.905 2.904 1 98.25 109 HIS A N 1
ATOM 850 C CA . HIS A 1 109 ? 15.281 2.074 3.215 1 98.25 109 HIS A CA 1
ATOM 851 C C . HIS A 1 109 ? 14.727 1.997 4.633 1 98.25 109 HIS A C 1
ATOM 853 O O . HIS A 1 109 ? 14.688 3.002 5.348 1 98.25 109 HIS A O 1
ATOM 859 N N . ILE A 1 110 ? 14.242 0.829 5.016 1 98.56 110 ILE A N 1
ATOM 860 C CA . ILE A 1 110 ? 13.758 0.667 6.383 1 98.56 110 ILE A CA 1
ATOM 861 C C . ILE A 1 110 ? 14.883 0.959 7.371 1 98.56 110 ILE A C 1
ATOM 863 O O . ILE A 1 110 ? 14.68 1.651 8.367 1 98.56 110 ILE A O 1
ATOM 867 N N . LEU A 1 111 ? 16.094 0.528 7.117 1 98.12 111 LEU A N 1
ATOM 868 C CA . LEU A 1 111 ? 17.234 0.772 7.984 1 98.12 111 LEU A CA 1
ATOM 869 C C . LEU A 1 111 ? 17.562 2.26 8.047 1 98.12 111 LEU A C 1
ATOM 871 O O . LEU A 1 111 ? 17.875 2.787 9.117 1 98.12 111 LEU A O 1
ATOM 875 N N . PHE A 1 112 ? 17.469 2.92 6.926 1 97.69 112 PHE A N 1
ATOM 876 C CA . PHE A 1 112 ? 17.766 4.344 6.867 1 97.69 112 PHE A CA 1
ATOM 877 C C . PHE A 1 112 ? 16.844 5.133 7.789 1 97.69 112 PHE A C 1
ATOM 879 O O . PHE A 1 112 ? 17.234 6.176 8.32 1 97.69 112 PHE A O 1
ATOM 886 N N . GLN A 1 113 ? 15.656 4.629 7.945 1 96 113 GLN A N 1
ATOM 887 C CA . GLN A 1 113 ? 14.703 5.297 8.82 1 96 113 GLN A CA 1
ATOM 888 C C . GLN A 1 113 ? 15.234 5.402 10.242 1 96 113 GLN A C 1
ATOM 890 O O . GLN A 1 113 ? 14.914 6.348 10.969 1 96 113 GLN A O 1
ATOM 895 N N . PHE A 1 114 ? 16.078 4.488 10.594 1 96.19 114 PHE A N 1
ATOM 896 C CA . PHE A 1 114 ? 16.531 4.422 11.977 1 96.19 114 PHE A CA 1
ATOM 897 C C . PHE A 1 114 ? 17.984 4.859 12.094 1 96.19 114 PHE A C 1
ATOM 899 O O . PHE A 1 114 ? 18.594 4.723 13.156 1 96.19 114 PHE A O 1
ATOM 906 N N . MET A 1 115 ? 18.469 5.398 11.094 1 95.62 115 MET A N 1
ATOM 907 C CA . MET A 1 115 ? 19.844 5.898 11.078 1 95.62 115 MET A CA 1
ATOM 908 C C . MET A 1 115 ? 19.875 7.422 11.156 1 95.62 115 MET A C 1
ATOM 910 O O . MET A 1 115 ? 19.594 8.102 10.164 1 95.62 115 MET A O 1
ATOM 914 N N . PRO A 1 116 ? 20.312 8.008 12.211 1 93.19 116 PRO A N 1
ATOM 915 C CA . PRO A 1 116 ? 20.281 9.461 12.375 1 93.19 116 PRO A CA 1
ATOM 916 C C . PRO A 1 116 ? 21.281 10.172 11.461 1 93.19 116 PRO A C 1
ATOM 918 O O . PRO A 1 116 ? 21.141 11.367 11.195 1 93.19 116 PRO A O 1
ATOM 921 N N . VAL A 1 117 ? 22.281 9.477 10.93 1 95.25 117 VAL A N 1
ATOM 922 C CA . VAL A 1 117 ? 23.297 10.078 10.086 1 95.25 117 VAL A CA 1
ATOM 923 C C . VAL A 1 117 ? 22.75 10.281 8.672 1 95.25 117 VAL A C 1
ATOM 925 O O . VAL A 1 117 ? 23.359 10.977 7.859 1 95.25 117 VAL A O 1
ATOM 928 N N . VAL A 1 118 ? 21.625 9.578 8.43 1 95.94 118 VAL A N 1
ATOM 929 C CA . VAL A 1 118 ? 21.031 9.68 7.102 1 95.94 118 VAL A CA 1
ATOM 930 C C . VAL A 1 118 ? 19.797 10.586 7.16 1 95.94 118 VAL A C 1
ATOM 932 O O . VAL A 1 118 ? 18.844 10.289 7.883 1 95.94 118 VAL A O 1
ATOM 935 N N . GLU A 1 119 ? 19.797 11.617 6.445 1 93.56 119 GLU A N 1
ATOM 936 C CA . GLU A 1 119 ? 18.656 12.523 6.375 1 93.56 119 GLU A CA 1
ATOM 937 C C . GLU A 1 119 ? 17.75 12.18 5.199 1 93.56 119 GLU A C 1
ATOM 939 O O . GLU A 1 119 ? 18.219 11.734 4.152 1 93.56 119 GLU A O 1
ATOM 944 N N . GLU A 1 120 ? 16.438 12.375 5.332 1 93.81 120 GLU A N 1
ATOM 945 C CA . GLU A 1 120 ? 15.492 12.18 4.234 1 93.81 120 GLU A CA 1
ATOM 946 C C . GLU A 1 120 ? 15.734 13.18 3.109 1 93.81 120 GLU A C 1
ATOM 948 O O . GLU A 1 120 ? 16.047 14.344 3.367 1 93.81 120 GLU A O 1
ATOM 953 N N . PRO A 1 121 ? 15.617 12.703 1.941 1 93.88 121 PRO A N 1
ATOM 954 C CA . PRO A 1 121 ? 15.719 13.625 0.81 1 93.88 121 PRO A CA 1
ATOM 955 C C . PRO A 1 121 ? 14.672 14.734 0.858 1 93.88 121 PRO A C 1
ATOM 957 O O . PRO A 1 121 ? 13.625 14.578 1.484 1 93.88 121 PRO A O 1
ATOM 960 N N . SER A 1 122 ? 14.898 15.867 0.193 1 92.12 122 SER A N 1
ATOM 961 C CA . SER A 1 122 ? 14.07 17.062 0.249 1 92.12 122 SER A CA 1
ATOM 962 C C . SER A 1 122 ? 12.672 16.797 -0.292 1 92.12 122 SER A C 1
ATOM 964 O O . SER A 1 122 ? 11.695 17.406 0.156 1 92.12 122 SER A O 1
ATOM 966 N N . ASN A 1 123 ? 12.578 15.812 -1.223 1 92.94 123 ASN A N 1
ATOM 967 C CA . ASN A 1 123 ? 11.273 15.555 -1.817 1 92.94 123 ASN A CA 1
ATOM 968 C C . ASN A 1 123 ? 10.391 14.719 -0.893 1 92.94 123 ASN A C 1
ATOM 970 O O . ASN A 1 123 ? 9.219 14.477 -1.197 1 92.94 123 ASN A O 1
ATOM 974 N N . TYR A 1 124 ? 10.922 14.344 0.265 1 91.44 124 TYR A N 1
ATOM 975 C CA . TYR A 1 124 ? 10.117 13.648 1.256 1 91.44 124 TYR A CA 1
ATOM 976 C C . TYR A 1 124 ? 9.406 14.633 2.18 1 91.44 124 TYR A C 1
ATOM 978 O O . TYR A 1 124 ? 8.523 14.25 2.943 1 91.44 124 TYR A O 1
ATOM 986 N N . LYS A 1 125 ? 9.766 15.828 2.156 1 78.12 125 LYS A N 1
ATOM 987 C CA . LYS A 1 125 ? 9.242 16.844 3.08 1 78.12 125 LYS A CA 1
ATOM 988 C C . LYS A 1 125 ? 7.949 17.453 2.555 1 78.12 125 LYS A C 1
ATOM 990 O O . LYS A 1 125 ? 7.82 17.703 1.355 1 78.12 125 LYS A O 1
ATOM 995 N N . ALA A 1 126 ? 6.926 17.25 3.348 1 64.25 126 ALA A N 1
ATOM 996 C CA . ALA A 1 126 ? 5.621 17.781 2.973 1 64.25 126 ALA A CA 1
ATOM 997 C C . ALA A 1 126 ? 5.719 19.266 2.635 1 64.25 126 ALA A C 1
ATOM 999 O O . ALA A 1 126 ? 6.48 20.016 3.262 1 64.25 126 ALA A O 1
ATOM 1000 N N . ALA A 1 127 ? 5.48 19.719 1.425 1 57.12 127 ALA A N 1
ATOM 1001 C CA . ALA A 1 127 ? 5.531 21.125 1.029 1 57.12 127 ALA A CA 1
ATOM 1002 C C . ALA A 1 127 ? 5.129 22.031 2.186 1 57.12 127 ALA A C 1
ATOM 1004 O O . ALA A 1 127 ? 5.699 23.109 2.361 1 57.12 127 ALA A O 1
ATOM 1005 N N . GLY A 1 128 ? 4.078 21.797 2.832 1 48.84 128 GLY A N 1
ATOM 1006 C CA . GLY A 1 128 ? 3.621 22.812 3.76 1 48.84 128 GLY A CA 1
ATOM 1007 C C . GLY A 1 128 ? 4.52 22.969 4.977 1 48.84 128 GLY A C 1
ATOM 1008 O O . GLY A 1 128 ? 4.301 23.844 5.812 1 48.84 128 GLY A O 1
ATOM 1009 N N . SER A 1 129 ? 5.207 22.016 5.277 1 45.91 129 SER A N 1
ATOM 1010 C CA . SER A 1 129 ? 5.988 22.172 6.5 1 45.91 129 SER A CA 1
ATOM 1011 C C . SER A 1 129 ? 7.094 23.203 6.32 1 45.91 129 SER A C 1
ATOM 1013 O O . SER A 1 129 ? 7.914 23.406 7.219 1 45.91 129 SER A O 1
ATOM 1015 N N . SER A 1 130 ? 7.254 23.547 5.172 1 39.12 130 SER A N 1
ATOM 1016 C CA . SER A 1 130 ? 8.227 24.625 5.117 1 39.12 130 SER A CA 1
ATOM 1017 C C . SER A 1 130 ? 7.746 25.844 5.914 1 39.12 130 SER A C 1
ATOM 1019 O O . SER A 1 130 ? 6.988 26.672 5.406 1 39.12 130 SER A O 1
ATOM 1021 N N . SER A 1 131 ? 7.129 25.594 7.082 1 37.19 131 SER A N 1
ATOM 1022 C CA . SER A 1 131 ? 6.973 26.812 7.875 1 37.19 131 SER A CA 1
ATOM 1023 C C . SER A 1 131 ? 8.258 27.625 7.891 1 37.19 131 SER A C 1
ATOM 1025 O O . SER A 1 131 ? 9.086 27.484 8.789 1 37.19 131 SER A O 1
ATOM 1027 N N . SER A 1 132 ? 9.023 27.562 6.926 1 37.88 132 SER A N 1
ATOM 1028 C CA . SER A 1 132 ? 9.992 28.641 7.02 1 37.88 132 SER A CA 1
ATOM 1029 C C . SER A 1 132 ? 9.297 29.984 7.227 1 37.88 132 SER A C 1
ATOM 1031 O O . SER A 1 132 ? 8.703 30.531 6.293 1 37.88 132 SER A O 1
ATOM 1033 N N . ILE A 1 133 ? 8.555 30.141 8.359 1 36.62 133 ILE A N 1
ATOM 1034 C CA . ILE A 1 133 ? 8.258 31.516 8.758 1 36.62 133 ILE A CA 1
ATOM 1035 C C . ILE A 1 133 ? 9.5 32.375 8.602 1 36.62 133 ILE A C 1
ATOM 1037 O O . ILE A 1 133 ? 10.461 32.25 9.367 1 36.62 133 ILE A O 1
ATOM 1041 N N . SER A 1 134 ? 9.961 32.562 7.504 1 37.91 134 SER A N 1
ATOM 1042 C CA . SER A 1 134 ? 10.836 33.719 7.352 1 37.91 134 SER A CA 1
ATOM 1043 C C . SER A 1 134 ? 10.289 34.906 8.086 1 37.91 134 SER A C 1
ATOM 1045 O O . SER A 1 134 ? 9.281 35.5 7.676 1 37.91 134 SER A O 1
ATOM 1047 N N . ILE A 1 135 ? 10.219 34.875 9.398 1 37.91 135 ILE A N 1
ATOM 1048 C CA . ILE A 1 135 ? 10.094 36.125 10.133 1 37.91 135 ILE A CA 1
ATOM 1049 C C . ILE A 1 135 ? 11.039 37.188 9.539 1 37.91 135 ILE A C 1
ATOM 1051 O O . ILE A 1 135 ? 12.258 37.031 9.602 1 37.91 135 ILE A O 1
ATOM 1055 N N . GLY A 1 136 ? 10.727 37.719 8.438 1 37.16 136 GLY A N 1
ATOM 1056 C CA . GLY A 1 136 ? 11.367 38.969 8.023 1 37.16 136 GLY A CA 1
ATOM 1057 C C . GLY A 1 136 ? 11.773 39.844 9.188 1 37.16 136 GLY A C 1
ATOM 1058 O O . GLY A 1 136 ? 10.922 40.25 9.992 1 37.16 136 GLY A O 1
ATOM 1059 N N . ASP A 1 137 ? 12.914 39.625 9.844 1 39 137 ASP A N 1
ATOM 1060 C CA . ASP A 1 137 ? 13.602 40.594 10.688 1 39 137 ASP A CA 1
ATOM 1061 C C . ASP A 1 137 ? 13.367 42.031 10.18 1 39 137 ASP A C 1
ATOM 1063 O O . ASP A 1 137 ? 13.984 42.438 9.195 1 39 137 ASP A O 1
ATOM 1067 N N . ASP A 1 138 ? 12.094 42.438 9.93 1 36.66 138 ASP A N 1
ATOM 1068 C CA . ASP A 1 138 ? 11.93 43.875 9.773 1 36.66 138 ASP A CA 1
ATOM 1069 C C . ASP A 1 138 ? 12.781 44.625 10.797 1 36.66 138 ASP A C 1
ATOM 1071 O O . ASP A 1 138 ? 12.656 44.406 12 1 36.66 138 ASP A O 1
ATOM 1075 N N . ASN A 1 139 ? 14.039 44.875 10.508 1 37.78 139 ASN A N 1
ATOM 1076 C CA . ASN A 1 139 ? 14.867 45.906 11.117 1 37.78 139 ASN A CA 1
ATOM 1077 C C . ASN A 1 139 ? 14.039 47.125 11.516 1 37.78 139 ASN A C 1
ATOM 1079 O O . ASN A 1 139 ? 13.625 47.906 10.664 1 37.78 139 ASN A O 1
ATOM 1083 N N . ILE A 1 140 ? 13.055 47 12.398 1 39.66 140 ILE A N 1
ATOM 1084 C CA . ILE A 1 140 ? 12.562 48.219 13.078 1 39.66 140 ILE A CA 1
ATOM 1085 C C . ILE A 1 140 ? 13.742 49.031 13.578 1 39.66 140 ILE A C 1
ATOM 1087 O O . ILE A 1 140 ? 14.406 48.656 14.547 1 39.66 140 ILE A O 1
ATOM 1091 N N . ASN A 1 141 ? 14.766 49.375 12.742 1 35.19 141 ASN A N 1
ATOM 1092 C CA . ASN A 1 141 ? 15.773 50.406 13.039 1 35.19 141 ASN A CA 1
ATOM 1093 C C . ASN A 1 141 ? 15.203 51.5 13.906 1 35.19 141 ASN A C 1
ATOM 1095 O O . ASN A 1 141 ? 14.008 51.812 13.844 1 35.19 141 ASN A O 1
ATOM 1099 N N . ASP A 1 142 ? 16.062 52.094 14.828 1 35 142 ASP A N 1
ATOM 1100 C CA . ASP A 1 142 ? 16.406 52.938 15.969 1 35 142 ASP A CA 1
ATOM 1101 C C . ASP A 1 142 ? 16 54.375 15.711 1 35 142 ASP A C 1
ATOM 1103 O O . ASP A 1 142 ? 16.859 55.25 15.508 1 35 142 ASP A O 1
ATOM 1107 N N . GLN A 1 143 ? 15.055 54.656 14.758 1 33.41 143 GLN A N 1
ATOM 1108 C CA . GLN A 1 143 ? 14.906 56.094 14.586 1 33.41 143 GLN A CA 1
ATOM 1109 C C . GLN A 1 143 ? 14.477 56.781 15.883 1 33.41 143 GLN A C 1
ATOM 1111 O O . GLN A 1 143 ? 13.289 56.781 16.219 1 33.41 143 GLN A O 1
ATOM 1116 N N . ILE A 1 144 ? 14.781 56.25 17.047 1 36.59 144 ILE A N 1
ATOM 1117 C CA . ILE A 1 144 ? 14.492 57.062 18.234 1 36.59 144 ILE A CA 1
ATOM 1118 C C . ILE A 1 144 ? 15.109 58.438 18.062 1 36.59 144 ILE A C 1
ATOM 1120 O O . ILE A 1 144 ? 16.328 58.562 17.891 1 36.59 144 ILE A O 1
ATOM 1124 N N . GLY A 1 145 ? 14.43 59.344 17.297 1 33.75 145 GLY A N 1
ATOM 1125 C CA . GLY A 1 145 ? 14.648 60.781 17.188 1 33.75 145 GLY A CA 1
ATOM 1126 C C . GLY A 1 145 ? 15.094 61.406 18.5 1 33.75 145 GLY A C 1
ATOM 1127 O O . GLY A 1 145 ? 14.461 61.219 19.531 1 33.75 145 GLY A O 1
ATOM 1128 N N . ASP A 1 146 ? 16.406 61.5 18.734 1 34.88 146 ASP A N 1
ATOM 1129 C CA . ASP A 1 146 ? 17.094 62.312 19.75 1 34.88 146 ASP A CA 1
ATOM 1130 C C . ASP A 1 146 ? 16.484 63.719 19.844 1 34.88 146 ASP A C 1
ATOM 1132 O O . ASP A 1 146 ? 16.609 64.5 18.906 1 34.88 146 ASP A O 1
ATOM 1136 N N . ASP A 1 147 ? 15.188 63.875 20.109 1 33.78 147 ASP A N 1
ATOM 1137 C CA . ASP A 1 147 ? 14.68 65.25 20.406 1 33.78 147 ASP A CA 1
ATOM 1138 C C . ASP A 1 147 ? 15.57 65.938 21.438 1 33.78 147 ASP A C 1
ATOM 1140 O O . ASP A 1 147 ? 15.547 65.625 22.609 1 33.78 147 ASP A O 1
ATOM 1144 N N . ASP A 1 148 ? 16.906 66.062 21.203 1 32.97 148 ASP A N 1
ATOM 1145 C CA . ASP A 1 148 ? 17.688 67 22.016 1 32.97 148 ASP A CA 1
ATOM 1146 C C . ASP A 1 148 ? 16.984 68.375 22.156 1 32.97 148 ASP A C 1
ATOM 1148 O O . ASP A 1 148 ? 16.688 69 21.141 1 32.97 148 ASP A O 1
ATOM 1152 N N . ASP A 1 149 ? 16.094 68.562 23.141 1 32.34 149 ASP A N 1
ATOM 1153 C CA . ASP A 1 149 ? 15.609 69.812 23.719 1 32.34 149 ASP A CA 1
ATOM 1154 C C . ASP A 1 149 ? 16.75 70.812 23.875 1 32.34 149 ASP A C 1
ATOM 1156 O O . ASP A 1 149 ? 17.703 70.562 24.609 1 32.34 149 ASP A O 1
ATOM 1160 N N . ASP A 1 150 ? 17.312 71.375 22.797 1 31.05 150 ASP A N 1
ATOM 1161 C CA . ASP A 1 150 ? 18.062 72.625 22.969 1 31.05 150 ASP A CA 1
ATOM 1162 C C . ASP A 1 150 ? 17.297 73.625 23.844 1 31.05 150 ASP A C 1
ATOM 1164 O O . ASP A 1 150 ? 16.234 74.125 23.438 1 31.05 150 ASP A O 1
ATOM 1168 N N . VAL A 1 151 ? 17.078 73.312 25.125 1 33.97 151 VAL A N 1
ATOM 1169 C CA . VAL A 1 151 ? 16.781 74.375 26.094 1 33.97 151 VAL A CA 1
ATOM 1170 C C . VAL A 1 151 ? 17.781 75.5 25.938 1 33.97 151 VAL A C 1
ATOM 1172 O O . VAL A 1 151 ? 18.969 75.312 26.219 1 33.97 151 VAL A O 1
ATOM 1175 N N . ILE A 1 152 ? 17.953 76.25 24.672 1 23.08 152 ILE A N 1
ATOM 1176 C CA . ILE A 1 152 ? 18.234 77.625 24.859 1 23.08 152 ILE A CA 1
ATOM 1177 C C . ILE A 1 152 ? 16.969 78.375 25.359 1 23.08 152 ILE A C 1
ATOM 1179 O O . ILE A 1 152 ? 15.867 78.062 24.906 1 23.08 152 ILE A O 1
ATOM 1183 N N . MET B 1 1 ? -24.703 22.516 10.734 1 43.66 1 MET B N 1
ATOM 1184 C CA . MET B 1 1 ? -23.688 21.469 10.609 1 43.66 1 MET B CA 1
ATOM 1185 C C . MET B 1 1 ? -24.203 20.328 9.742 1 43.66 1 MET B C 1
ATOM 1187 O O . MET B 1 1 ? -25.141 19.625 10.125 1 43.66 1 MET B O 1
ATOM 1191 N N . SER B 1 2 ? -24.141 20.359 8.453 1 57 2 SER B N 1
ATOM 1192 C CA . SER B 1 2 ? -24.828 19.453 7.547 1 57 2 SER B CA 1
ATOM 1193 C C . SER B 1 2 ? -24.469 18 7.828 1 57 2 SER B C 1
ATOM 1195 O O . SER B 1 2 ? -23.297 17.656 7.945 1 57 2 SER B O 1
ATOM 1197 N N . SER B 1 3 ? -25.266 17.234 8.461 1 77 3 SER B N 1
ATOM 1198 C CA . SER B 1 3 ? -25.141 15.844 8.867 1 77 3 SER B CA 1
ATOM 1199 C C . SER B 1 3 ? -24.688 14.961 7.707 1 77 3 SER B C 1
ATOM 1201 O O . SER B 1 3 ? -25.234 15.055 6.605 1 77 3 SER B O 1
ATOM 1203 N N . SER B 1 4 ? -23.516 14.32 7.676 1 83.94 4 SER B N 1
ATOM 1204 C CA . SER B 1 4 ? -23.062 13.359 6.676 1 83.94 4 SER B CA 1
ATOM 1205 C C . SER B 1 4 ? -24.172 12.367 6.324 1 83.94 4 SER B C 1
ATOM 1207 O O . SER B 1 4 ? -24.953 11.977 7.188 1 83.94 4 SER B O 1
ATOM 1209 N N . ALA B 1 5 ? -24.328 12.047 5.105 1 91.06 5 ALA B N 1
ATOM 1210 C CA . ALA B 1 5 ? -25.328 11.086 4.629 1 91.06 5 ALA B CA 1
ATOM 1211 C C . ALA B 1 5 ? -25.109 9.719 5.27 1 91.06 5 ALA B C 1
ATOM 1213 O O . ALA B 1 5 ? -26.062 8.945 5.414 1 91.06 5 ALA B O 1
ATOM 1214 N N . ILE B 1 6 ? -23.906 9.344 5.566 1 94.88 6 ILE B N 1
ATOM 1215 C CA . ILE B 1 6 ? -23.562 8.078 6.199 1 94.88 6 ILE B CA 1
ATOM 1216 C C . ILE B 1 6 ? -22.922 8.336 7.562 1 94.88 6 ILE B C 1
ATOM 1218 O O . ILE B 1 6 ? -21.922 9.055 7.66 1 94.88 6 ILE B O 1
ATOM 1222 N N . PRO B 1 7 ? -23.516 7.852 8.562 1 94.88 7 PRO B N 1
ATOM 1223 C CA . PRO B 1 7 ? -22.938 8.094 9.891 1 94.88 7 PRO B CA 1
ATOM 1224 C C . PRO B 1 7 ? -21.547 7.465 10.055 1 94.88 7 PRO B C 1
ATOM 1226 O O . PRO B 1 7 ? -21.234 6.469 9.398 1 94.88 7 PRO B O 1
ATOM 1229 N N . GLU B 1 8 ? -20.719 7.887 10.891 1 95.06 8 GLU B N 1
ATOM 1230 C CA . GLU B 1 8 ? -19.344 7.426 11.086 1 95.06 8 GLU B CA 1
ATOM 1231 C C . GLU B 1 8 ? -19.312 6.012 11.656 1 95.06 8 GLU B C 1
ATOM 1233 O O . GLU B 1 8 ? -18.359 5.258 11.414 1 95.06 8 GLU B O 1
ATOM 1238 N N . THR B 1 9 ? -20.344 5.641 12.422 1 96.31 9 THR B N 1
ATOM 1239 C CA . THR B 1 9 ? -20.422 4.309 13.008 1 96.31 9 THR B CA 1
ATOM 1240 C C . THR B 1 9 ? -20.438 3.236 11.922 1 96.31 9 THR B C 1
ATOM 1242 O O . THR B 1 9 ? -19.906 2.143 12.109 1 96.31 9 THR B O 1
ATOM 1245 N N . PHE B 1 10 ? -21.141 3.494 10.82 1 97 10 PHE B N 1
ATOM 1246 C CA . PHE B 1 10 ? -21.156 2.578 9.688 1 97 10 PHE B CA 1
ATOM 1247 C C . PHE B 1 10 ? -19.734 2.275 9.219 1 97 10 PHE B C 1
ATOM 1249 O O . PHE B 1 10 ? -19.375 1.112 9.031 1 97 10 PHE B O 1
ATOM 1256 N N . PHE B 1 11 ? -18.906 3.283 9.094 1 97.81 11 PHE B N 1
ATOM 1257 C CA . PHE B 1 11 ? -17.547 3.125 8.625 1 97.81 11 PHE B CA 1
ATOM 1258 C C . PHE B 1 11 ? -16.703 2.379 9.656 1 97.81 11 PHE B C 1
ATOM 1260 O O . PHE B 1 11 ? -15.914 1.501 9.305 1 97.81 11 PHE B O 1
ATOM 1267 N N . LYS B 1 12 ? -16.906 2.703 10.883 1 97.75 12 LYS B N 1
ATOM 1268 C CA . LYS B 1 12 ? -16.156 2.023 11.93 1 97.75 12 LYS B CA 1
ATOM 1269 C C . LYS B 1 12 ? -16.422 0.521 11.922 1 97.75 12 LYS B C 1
ATOM 1271 O O . LYS B 1 12 ? -15.492 -0.284 11.914 1 97.75 12 LYS B O 1
ATOM 1276 N N . PHE B 1 13 ? -17.641 0.131 11.891 1 97.94 13 PHE B N 1
ATOM 1277 C CA . PHE B 1 13 ? -18.016 -1.279 11.914 1 97.94 13 PHE B CA 1
ATOM 1278 C C . PHE B 1 13 ? -17.547 -1.984 10.648 1 97.94 13 PHE B C 1
ATOM 1280 O O . PHE B 1 13 ? -17.016 -3.096 10.703 1 97.94 13 PHE B O 1
ATOM 1287 N N . SER B 1 14 ? -17.781 -1.31 9.484 1 98.06 14 SER B N 1
ATOM 1288 C CA . SER B 1 14 ? -17.344 -1.891 8.227 1 98.06 14 SER B CA 1
ATOM 1289 C C . SER B 1 14 ? -15.828 -2.111 8.227 1 98.06 14 SER B C 1
ATOM 1291 O O . SER B 1 14 ? -15.352 -3.176 7.824 1 98.06 14 SER B O 1
ATOM 1293 N N . ASN B 1 15 ? -15.078 -1.133 8.742 1 98.62 15 ASN B N 1
ATOM 1294 C CA . ASN B 1 15 ? -13.625 -1.238 8.781 1 98.62 15 ASN B CA 1
ATOM 1295 C C . ASN B 1 15 ? -13.172 -2.34 9.734 1 98.62 15 ASN B C 1
ATOM 1297 O O . ASN B 1 15 ? -12.203 -3.053 9.453 1 98.62 15 ASN B O 1
ATOM 1301 N N . ILE B 1 16 ? -13.82 -2.512 10.859 1 98.75 16 ILE B N 1
ATOM 1302 C CA . ILE B 1 16 ? -13.477 -3.57 11.805 1 98.75 16 ILE B CA 1
ATOM 1303 C C . ILE B 1 16 ? -13.734 -4.934 11.164 1 98.75 16 ILE B C 1
ATOM 1305 O O . ILE B 1 16 ? -12.93 -5.855 11.297 1 98.75 16 ILE B O 1
ATOM 1309 N N . ILE B 1 17 ? -14.805 -5.07 10.43 1 98.62 17 ILE B N 1
ATOM 1310 C CA . ILE B 1 17 ? -15.125 -6.32 9.742 1 98.62 17 ILE B CA 1
ATOM 1311 C C . ILE B 1 17 ? -14.078 -6.605 8.672 1 98.62 17 ILE B C 1
ATOM 1313 O O . ILE B 1 17 ? -13.57 -7.727 8.57 1 98.62 17 ILE B O 1
ATOM 1317 N N . VAL B 1 18 ? -13.742 -5.555 7.895 1 98.81 18 VAL B N 1
ATOM 1318 C CA . VAL B 1 18 ? -12.734 -5.68 6.848 1 98.81 18 VAL B CA 1
ATOM 1319 C C . VAL B 1 18 ? -11.406 -6.125 7.465 1 98.81 18 VAL B C 1
ATOM 1321 O O . VAL B 1 18 ? -10.789 -7.09 6.996 1 98.81 18 VAL B O 1
ATOM 1324 N N . GLY B 1 19 ? -10.984 -5.414 8.484 1 98.88 19 GLY B N 1
ATOM 1325 C CA . GLY B 1 19 ? -9.719 -5.734 9.109 1 98.88 19 GLY B CA 1
ATOM 1326 C C . GLY B 1 19 ? -9.695 -7.117 9.742 1 98.88 19 GLY B C 1
ATOM 1327 O O . GLY B 1 19 ? -8.766 -7.895 9.508 1 98.88 19 GLY B O 1
ATOM 1328 N N . THR B 1 20 ? -10.727 -7.473 10.484 1 98.88 20 THR B N 1
ATOM 1329 C CA . THR B 1 20 ? -10.758 -8.734 11.227 1 98.88 20 THR B CA 1
ATOM 1330 C C . THR B 1 20 ? -10.852 -9.914 10.266 1 98.88 20 THR B C 1
ATOM 1332 O O . THR B 1 20 ? -10.133 -10.906 10.422 1 98.88 20 THR B O 1
ATOM 1335 N N . SER B 1 21 ? -11.719 -9.773 9.32 1 98.75 21 SER B N 1
ATOM 1336 C CA . SER B 1 21 ? -11.852 -10.875 8.367 1 98.75 21 SER B CA 1
ATOM 1337 C C . SER B 1 21 ? -10.586 -11.039 7.539 1 98.75 21 SER B C 1
ATOM 1339 O O . SER B 1 21 ? -10.203 -12.164 7.188 1 98.75 21 SER B O 1
ATOM 1341 N N . SER B 1 22 ? -9.898 -9.93 7.191 1 98.81 22 SER B N 1
ATOM 1342 C CA . SER B 1 22 ? -8.648 -10 6.438 1 98.81 22 SER B CA 1
ATOM 1343 C C . SER B 1 22 ? -7.535 -10.609 7.277 1 98.81 22 SER B C 1
ATOM 1345 O O . SER B 1 22 ? -6.668 -11.312 6.754 1 98.81 22 SER B O 1
ATOM 1347 N N . VAL B 1 23 ? -7.52 -10.336 8.547 1 98.88 23 VAL B N 1
ATOM 1348 C CA . VAL B 1 23 ? -6.559 -10.969 9.445 1 98.88 23 VAL B CA 1
ATOM 1349 C C . VAL B 1 23 ? -6.746 -12.484 9.422 1 98.88 23 VAL B C 1
ATOM 1351 O O . VAL B 1 23 ? -5.777 -13.227 9.258 1 98.88 23 VAL B O 1
ATOM 1354 N N . LEU B 1 24 ? -7.973 -12.898 9.531 1 98.5 24 LEU B N 1
ATOM 1355 C CA . LEU B 1 24 ? -8.266 -14.328 9.531 1 98.5 24 LEU B CA 1
ATOM 1356 C C . LEU B 1 24 ? -7.859 -14.969 8.203 1 98.5 24 LEU B C 1
ATOM 1358 O O . LEU B 1 24 ? -7.254 -16.031 8.18 1 98.5 24 LEU B O 1
ATOM 1362 N N . SER B 1 25 ? -8.195 -14.297 7.129 1 98.5 25 SER B N 1
ATOM 1363 C CA . SER B 1 25 ? -7.84 -14.797 5.805 1 98.5 25 SER B CA 1
ATOM 1364 C C . SER B 1 25 ? -6.328 -14.852 5.621 1 98.5 25 SER B C 1
ATOM 1366 O O . SER B 1 25 ? -5.805 -15.789 5.012 1 98.5 25 SER B O 1
ATOM 1368 N N . SER B 1 26 ? -5.617 -13.875 6.117 1 98.5 26 SER B N 1
ATOM 1369 C CA . SER B 1 26 ? -4.16 -13.844 6.02 1 98.5 26 SER B CA 1
ATOM 1370 C C . SER B 1 26 ? -3.525 -14.969 6.82 1 98.5 26 SER B C 1
ATOM 1372 O O . SER B 1 26 ? -2.598 -15.633 6.348 1 98.5 26 SER B O 1
ATOM 1374 N N . LEU B 1 27 ? -4.043 -15.156 7.996 1 98.31 27 LEU B N 1
ATOM 1375 C CA . LEU B 1 27 ? -3.545 -16.25 8.82 1 98.31 27 LEU B CA 1
ATOM 1376 C C . LEU B 1 27 ? -3.75 -17.594 8.125 1 98.31 27 LEU B C 1
ATOM 1378 O O . LEU B 1 27 ? -2.852 -18.438 8.117 1 98.31 27 LEU B O 1
A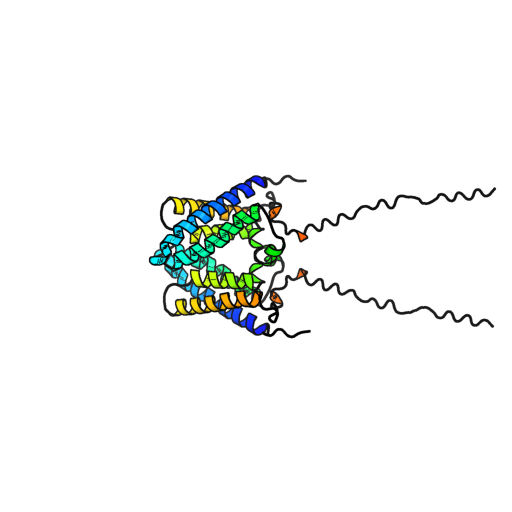TOM 1382 N N . ALA B 1 28 ? -4.93 -17.812 7.547 1 97.56 28 ALA B N 1
ATOM 1383 C CA . ALA B 1 28 ? -5.199 -19.047 6.805 1 97.56 28 ALA B CA 1
ATOM 1384 C C . ALA B 1 28 ? -4.242 -19.188 5.621 1 97.56 28 ALA B C 1
ATOM 1386 O O . ALA B 1 28 ? -3.818 -20.297 5.293 1 97.56 28 ALA B O 1
ATOM 1387 N N . GLN B 1 29 ? -3.904 -18.078 5.035 1 97.19 29 GLN B N 1
ATOM 1388 C CA . GLN B 1 29 ? -3.059 -18.094 3.846 1 97.19 29 GLN B CA 1
ATOM 1389 C C . GLN B 1 29 ? -1.603 -18.375 4.215 1 97.19 29 GLN B C 1
ATOM 1391 O O . GLN B 1 29 ? -0.803 -18.766 3.361 1 97.19 29 GLN B O 1
ATOM 1396 N N . LEU B 1 30 ? -1.253 -18.25 5.488 1 97.12 30 LEU B N 1
ATOM 1397 C CA . LEU B 1 30 ? 0.106 -18.547 5.926 1 97.12 30 LEU B CA 1
ATOM 1398 C C . LEU B 1 30 ? 0.404 -20.031 5.785 1 97.12 30 LEU B C 1
ATOM 1400 O O . LEU B 1 30 ? 1.568 -20.438 5.77 1 97.12 30 LEU B O 1
ATOM 1404 N N . THR B 1 31 ? -0.645 -20.859 5.609 1 94.81 31 THR B N 1
ATOM 1405 C CA . THR B 1 31 ? -0.465 -22.297 5.48 1 94.81 31 THR B CA 1
ATOM 1406 C C . THR B 1 31 ? 0.223 -22.641 4.16 1 94.81 31 THR B C 1
ATOM 1408 O O . THR B 1 31 ? 0.699 -23.766 3.977 1 94.81 31 THR B O 1
ATOM 1411 N N . TYR B 1 32 ? 0.296 -21.641 3.295 1 94.38 32 TYR B N 1
ATOM 1412 C CA . TYR B 1 32 ? 0.929 -21.844 1.998 1 94.38 32 TYR B CA 1
ATOM 1413 C C . TYR B 1 32 ? 2.445 -21.734 2.105 1 94.38 32 TYR B C 1
ATOM 1415 O O . TYR B 1 32 ? 3.15 -21.797 1.096 1 94.38 32 TYR B O 1
ATOM 1423 N N . ILE B 1 33 ? 3.064 -21.672 3.26 1 94.75 33 ILE B N 1
ATOM 1424 C CA . ILE B 1 33 ? 4.477 -21.375 3.475 1 94.75 33 ILE B CA 1
ATOM 1425 C C . ILE B 1 33 ? 5.336 -22.453 2.803 1 94.75 33 ILE B C 1
ATOM 1427 O O . ILE B 1 33 ? 6.395 -22.156 2.248 1 94.75 33 ILE B O 1
ATOM 1431 N N . PHE B 1 34 ? 4.859 -23.688 2.627 1 94.5 34 PHE B N 1
ATOM 1432 C CA . PHE B 1 34 ? 5.68 -24.766 2.086 1 94.5 34 PHE B CA 1
ATOM 1433 C C . PHE B 1 34 ? 5.262 -25.094 0.659 1 94.5 34 PHE B C 1
ATOM 1435 O O . PHE B 1 34 ? 5.953 -25.844 -0.038 1 94.5 34 PHE B O 1
ATOM 1442 N N . THR B 1 35 ? 4.156 -24.609 0.181 1 93.62 35 THR B N 1
ATOM 1443 C CA . THR B 1 35 ? 3.668 -24.984 -1.143 1 93.62 35 THR B CA 1
ATOM 1444 C C . THR B 1 35 ? 3.783 -23.812 -2.111 1 93.62 35 THR B C 1
ATOM 1446 O O . THR B 1 35 ? 3.992 -24 -3.311 1 93.62 35 THR B O 1
ATOM 1449 N N . ASP B 1 36 ? 3.629 -22.578 -1.641 1 93.44 36 ASP B N 1
ATOM 1450 C CA . ASP B 1 36 ? 3.73 -21.359 -2.426 1 93.44 36 ASP B CA 1
ATOM 1451 C C . ASP B 1 36 ? 4.246 -20.203 -1.572 1 93.44 36 ASP B C 1
ATOM 1453 O O . ASP B 1 36 ? 3.459 -19.438 -1.014 1 93.44 36 ASP B O 1
ATOM 1457 N N . PHE B 1 37 ? 5.551 -20.078 -1.576 1 93.81 37 PHE B N 1
ATOM 1458 C CA . PHE B 1 37 ? 6.23 -19.156 -0.674 1 93.81 37 PHE B CA 1
ATOM 1459 C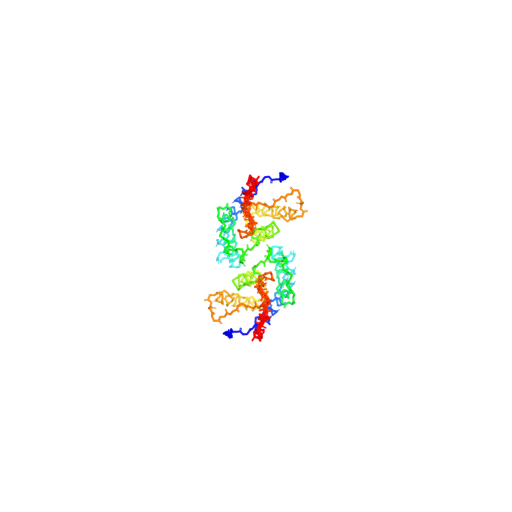 C . PHE B 1 37 ? 5.812 -17.719 -0.959 1 93.81 37 PHE B C 1
ATOM 1461 O O . PHE B 1 37 ? 5.691 -16.906 -0.039 1 93.81 37 PHE B O 1
ATOM 1468 N N . GLY B 1 38 ? 5.578 -17.312 -2.193 1 93.81 38 GLY B N 1
ATOM 1469 C CA . GLY B 1 38 ? 5.121 -15.977 -2.549 1 93.81 38 GLY B CA 1
ATOM 1470 C C . GLY B 1 38 ? 3.783 -15.617 -1.93 1 93.81 38 GLY B C 1
ATOM 1471 O O . GLY B 1 38 ? 3.609 -14.516 -1.411 1 93.81 38 GLY B O 1
ATOM 1472 N N . LYS B 1 39 ? 2.891 -16.562 -1.936 1 94.94 39 LYS B N 1
ATOM 1473 C CA . LYS B 1 39 ? 1.579 -16.359 -1.331 1 94.94 39 LYS B CA 1
ATOM 1474 C C . LYS B 1 39 ? 1.692 -16.188 0.182 1 94.94 39 LYS B C 1
ATOM 1476 O O . LYS B 1 39 ? 0.957 -15.398 0.782 1 94.94 39 LYS B O 1
ATOM 1481 N N . ALA B 1 40 ? 2.609 -16.938 0.75 1 97.19 40 ALA B N 1
ATOM 1482 C CA . ALA B 1 40 ? 2.814 -16.844 2.193 1 97.19 40 ALA B CA 1
ATOM 1483 C C . ALA B 1 40 ? 3.381 -15.469 2.572 1 97.19 40 ALA B C 1
ATOM 1485 O O . ALA B 1 40 ? 2.986 -14.891 3.584 1 97.19 40 ALA B O 1
ATOM 1486 N N . LEU B 1 41 ? 4.293 -14.992 1.736 1 97.88 41 LEU B N 1
ATOM 1487 C CA . LEU B 1 41 ? 4.887 -13.695 2.021 1 97.88 41 LEU B CA 1
ATOM 1488 C C . LEU B 1 41 ? 3.852 -12.578 1.892 1 97.88 41 LEU B C 1
ATOM 1490 O O . LEU B 1 41 ? 3.826 -11.656 2.701 1 97.88 41 LEU B O 1
ATOM 1494 N N . LEU B 1 42 ? 3.033 -12.695 0.88 1 98.44 42 LEU B N 1
ATOM 1495 C CA . LEU B 1 42 ? 1.972 -11.711 0.722 1 98.44 42 LEU B CA 1
ATOM 1496 C C . LEU B 1 42 ? 0.987 -11.781 1.885 1 98.44 42 LEU B C 1
ATOM 1498 O O . LEU B 1 42 ? 0.437 -10.758 2.299 1 98.44 42 LEU B O 1
ATOM 1502 N N . ALA B 1 43 ? 0.786 -12.977 2.389 1 98.5 43 ALA B N 1
ATOM 1503 C CA . ALA B 1 43 ? -0.086 -13.133 3.549 1 98.5 43 ALA B CA 1
ATOM 1504 C C . ALA B 1 43 ? 0.479 -12.406 4.766 1 98.5 43 ALA B C 1
ATOM 1506 O O . ALA B 1 43 ? -0.267 -11.789 5.527 1 98.5 43 ALA B O 1
ATOM 1507 N N . LEU B 1 44 ? 1.759 -12.531 4.934 1 98.75 44 LEU B N 1
ATOM 1508 C CA . LEU B 1 44 ? 2.4 -11.82 6.035 1 98.75 44 LEU B CA 1
ATOM 1509 C C . LEU B 1 44 ? 2.227 -10.312 5.883 1 98.75 44 LEU B C 1
ATOM 1511 O O . LEU B 1 44 ? 1.9 -9.625 6.848 1 98.75 44 LEU B O 1
ATOM 1515 N N . TYR B 1 45 ? 2.455 -9.859 4.707 1 98.81 45 TYR B N 1
ATOM 1516 C CA . TYR B 1 45 ? 2.279 -8.438 4.414 1 98.81 45 TYR B CA 1
ATOM 1517 C C . TYR B 1 45 ? 0.847 -8 4.695 1 98.81 45 TYR B C 1
ATOM 1519 O O . TYR B 1 45 ? 0.622 -6.98 5.348 1 98.81 45 TYR B O 1
ATOM 1527 N N . ALA B 1 46 ? -0.101 -8.75 4.215 1 98.88 46 ALA B N 1
ATOM 1528 C CA . ALA B 1 46 ? -1.518 -8.445 4.391 1 98.88 46 ALA B CA 1
ATOM 1529 C C . ALA B 1 46 ? -1.908 -8.492 5.867 1 98.88 46 ALA B C 1
ATOM 1531 O O . ALA B 1 46 ? -2.779 -7.738 6.309 1 98.88 46 ALA B O 1
ATOM 1532 N N . LEU B 1 47 ? -1.269 -9.375 6.578 1 98.94 47 LEU B N 1
ATOM 1533 C CA . LEU B 1 47 ? -1.556 -9.5 8 1 98.94 47 LEU B CA 1
ATOM 1534 C C . LEU B 1 47 ? -1.238 -8.203 8.742 1 98.94 47 LEU B C 1
ATOM 1536 O O . LEU B 1 47 ? -2.064 -7.703 9.5 1 98.94 47 LEU B O 1
ATOM 1540 N N . VAL B 1 48 ? -0.127 -7.684 8.43 1 98.81 48 VAL B N 1
ATOM 1541 C CA . VAL B 1 48 ? 0.298 -6.445 9.078 1 98.81 48 VAL B CA 1
ATOM 1542 C C . VAL B 1 48 ? -0.648 -5.312 8.695 1 98.81 48 VAL B C 1
ATOM 1544 O O . VAL B 1 48 ? -1.131 -4.578 9.562 1 98.81 48 VAL B O 1
ATOM 1547 N N . LEU B 1 49 ? -0.958 -5.199 7.434 1 98.88 49 LEU B N 1
ATOM 1548 C CA . LEU B 1 49 ? -1.835 -4.137 6.957 1 98.88 49 LEU B CA 1
ATOM 1549 C C . LEU B 1 49 ? -3.215 -4.242 7.594 1 98.88 49 LEU B C 1
ATOM 1551 O O . LEU B 1 49 ? -3.83 -3.227 7.926 1 98.88 49 LEU B O 1
ATOM 1555 N N . SER B 1 50 ? -3.68 -5.453 7.762 1 98.94 50 SER B N 1
ATOM 1556 C CA . SER B 1 50 ? -5.043 -5.645 8.242 1 98.94 50 SER B CA 1
ATOM 1557 C C . SER B 1 50 ? -5.137 -5.414 9.75 1 98.94 50 SER B C 1
ATOM 1559 O O . SER B 1 50 ? -6.152 -4.922 10.242 1 98.94 50 SER B O 1
ATOM 1561 N N . ILE B 1 51 ? -4.125 -5.762 10.484 1 98.88 51 ILE B N 1
ATOM 1562 C CA . ILE B 1 51 ? -4.098 -5.488 11.914 1 98.88 51 ILE B CA 1
ATOM 1563 C C . ILE B 1 51 ? -4.168 -3.98 12.156 1 98.88 51 ILE B C 1
ATOM 1565 O O . ILE B 1 51 ? -4.879 -3.521 13.055 1 98.88 51 ILE B O 1
ATOM 1569 N N . LEU B 1 52 ? -3.492 -3.232 11.344 1 98.56 52 LEU B N 1
ATOM 1570 C CA . LEU B 1 52 ? -3.463 -1.78 11.484 1 98.56 52 LEU B CA 1
ATOM 1571 C C . LEU B 1 52 ? -4.832 -1.178 11.188 1 98.56 52 LEU B C 1
ATOM 1573 O O . LEU B 1 52 ? -5.215 -0.171 11.789 1 98.56 52 LEU B O 1
ATOM 1577 N N . ILE B 1 53 ? -5.645 -1.787 10.266 1 98.69 53 ILE B N 1
ATOM 1578 C CA . ILE B 1 53 ? -6.992 -1.301 10 1 98.69 53 ILE B CA 1
ATOM 1579 C C . ILE B 1 53 ? -7.816 -1.327 11.281 1 98.69 53 ILE B C 1
ATOM 1581 O O . ILE B 1 53 ? -8.469 -0.342 11.633 1 98.69 53 ILE B O 1
ATOM 1585 N N . VAL B 1 54 ? -7.715 -2.443 11.961 1 98.62 54 VAL B N 1
ATOM 1586 C CA . VAL B 1 54 ? -8.484 -2.607 13.195 1 98.62 54 VAL B CA 1
ATOM 1587 C C . VAL B 1 54 ? -7.93 -1.681 14.273 1 98.62 54 VAL B C 1
ATOM 1589 O O . VAL B 1 54 ? -8.688 -0.983 14.953 1 98.62 54 VAL B O 1
ATOM 1592 N N . HIS B 1 55 ? -6.664 -1.626 14.445 1 98.12 55 HIS B N 1
ATOM 1593 C CA . HIS B 1 55 ? -6.012 -0.819 15.477 1 98.12 55 HIS B CA 1
ATOM 1594 C C . HIS B 1 55 ? -6.41 0.649 15.352 1 98.12 55 HIS B C 1
ATOM 1596 O O . HIS B 1 55 ? -6.734 1.292 16.359 1 98.12 55 HIS B O 1
ATOM 1602 N N . PHE B 1 56 ? -6.461 1.183 14.117 1 97.31 56 PHE B N 1
ATOM 1603 C CA . PHE B 1 56 ? -6.684 2.605 13.883 1 97.31 56 PHE B CA 1
ATOM 1604 C C . PHE B 1 56 ? -8.148 2.963 14.078 1 97.31 56 PHE B C 1
ATOM 1606 O O . PHE B 1 56 ? -8.508 4.141 14.117 1 97.31 56 PHE B O 1
ATOM 1613 N N . GLU B 1 57 ? -9.016 1.928 14.227 1 97.19 57 GLU B N 1
ATOM 1614 C CA . GLU B 1 57 ? -10.414 2.205 14.539 1 97.19 57 GLU B CA 1
ATOM 1615 C C . GLU B 1 57 ? -10.594 2.541 16.016 1 97.19 57 GLU B C 1
ATOM 1617 O O . GLU B 1 57 ? -11.625 3.09 16.406 1 97.19 57 GLU B O 1
ATOM 1622 N N . PHE B 1 58 ? -9.562 2.262 16.781 1 96.5 58 PHE B N 1
ATOM 1623 C CA . PHE B 1 58 ? -9.688 2.469 18.219 1 96.5 58 PHE B CA 1
ATOM 1624 C C . PHE B 1 58 ? -8.758 3.588 18.688 1 96.5 58 PHE B C 1
ATOM 1626 O O . PHE B 1 58 ? -9.109 4.348 19.594 1 96.5 58 PHE B O 1
ATOM 1633 N N . LYS B 1 59 ? -7.648 3.643 18.141 1 94.94 59 LYS B N 1
ATOM 1634 C CA . LYS B 1 59 ? -6.664 4.656 18.5 1 94.94 59 LYS B CA 1
ATOM 1635 C C . LYS B 1 59 ? -5.832 5.074 17.297 1 94.94 59 LYS B C 1
ATOM 1637 O O . LYS B 1 59 ? -5.363 4.227 16.531 1 94.94 59 LYS B O 1
ATOM 1642 N N . VAL B 1 60 ? -5.684 6.41 17.172 1 93.62 60 VAL B N 1
ATOM 1643 C CA . VAL B 1 60 ? -4.887 6.941 16.062 1 93.62 60 VAL B CA 1
ATOM 1644 C C . VAL B 1 60 ? -3.705 7.734 16.625 1 93.62 60 VAL B C 1
ATOM 1646 O O . VAL B 1 60 ? -3.854 8.898 17 1 93.62 60 VAL B O 1
ATOM 1649 N N . PRO B 1 61 ? -2.582 7.129 16.594 1 91.06 61 PRO B N 1
ATOM 1650 C CA . PRO B 1 61 ? -1.407 7.938 16.938 1 91.06 61 PRO B CA 1
ATOM 1651 C C . PRO B 1 61 ? -1.069 8.961 15.852 1 91.06 61 PRO B C 1
ATOM 1653 O O . PRO B 1 61 ? -0.851 8.594 14.695 1 91.06 61 PRO B O 1
ATOM 1656 N N . PRO B 1 62 ? -0.979 10.195 16.125 1 88.38 62 PRO B N 1
ATOM 1657 C CA . PRO B 1 62 ? -0.801 11.227 15.102 1 88.38 62 PRO B CA 1
ATOM 1658 C C . PRO B 1 62 ? 0.494 11.062 14.312 1 88.38 62 PRO B C 1
ATOM 1660 O O . PRO B 1 62 ? 0.579 11.492 13.156 1 88.38 62 PRO B O 1
ATOM 1663 N N . GLN B 1 63 ? 1.483 10.359 14.914 1 90.69 63 GLN B N 1
ATOM 1664 C CA . GLN B 1 63 ? 2.764 10.203 14.234 1 90.69 63 GLN B CA 1
ATOM 1665 C C . GLN B 1 63 ? 2.646 9.242 13.055 1 90.69 63 GLN B C 1
ATOM 1667 O O . GLN B 1 63 ? 3.494 9.25 12.156 1 90.69 63 GLN B O 1
ATOM 1672 N N . MET B 1 64 ? 1.567 8.438 13.031 1 92.69 64 MET B N 1
ATOM 1673 C CA . MET B 1 64 ? 1.431 7.418 12 1 92.69 64 MET B CA 1
ATOM 1674 C C . MET B 1 64 ? 1.062 8.039 10.656 1 92.69 64 MET B C 1
ATOM 1676 O O . MET B 1 64 ? 1.335 7.465 9.602 1 92.69 64 MET B O 1
ATOM 1680 N N . TYR B 1 65 ? 0.498 9.25 10.688 1 92.44 65 TYR B N 1
ATOM 1681 C CA . TYR B 1 65 ? 0.073 9.922 9.469 1 92.44 65 TYR B CA 1
ATOM 1682 C C . TYR B 1 65 ? 1.253 10.148 8.531 1 92.44 65 TYR B C 1
ATOM 1684 O O . TYR B 1 65 ? 1.109 10.062 7.309 1 92.44 65 TYR B O 1
ATOM 1692 N N . ARG B 1 66 ? 2.359 10.336 9.148 1 91.69 66 ARG B N 1
ATOM 1693 C CA . ARG B 1 66 ? 3.57 10.617 8.391 1 91.69 66 ARG B CA 1
ATOM 1694 C C . ARG B 1 66 ? 3.955 9.43 7.512 1 91.69 66 ARG B C 1
ATOM 1696 O O . ARG B 1 66 ? 4.578 9.602 6.461 1 91.69 66 ARG B O 1
ATOM 1703 N N . PHE B 1 67 ? 3.461 8.227 7.836 1 94.44 67 PHE B N 1
ATOM 1704 C CA . PHE B 1 67 ? 3.936 7.023 7.156 1 94.44 67 PHE B CA 1
ATOM 1705 C C . PHE B 1 67 ? 2.801 6.352 6.391 1 94.44 67 PHE B C 1
ATOM 1707 O O . PHE B 1 67 ? 3.037 5.668 5.395 1 94.44 67 PHE B O 1
ATOM 1714 N N . VAL B 1 68 ? 1.591 6.547 6.957 1 97 68 VAL B N 1
ATOM 1715 C CA . VAL B 1 68 ? 0.518 5.695 6.457 1 97 68 VAL B CA 1
ATOM 1716 C C . VAL B 1 68 ? -0.769 6.508 6.328 1 97 68 VAL B C 1
ATOM 1718 O O . VAL B 1 68 ? -1.835 6.062 6.762 1 97 68 VAL B O 1
ATOM 1721 N N . SER B 1 69 ? -0.719 7.703 5.734 1 95.44 69 SER B N 1
ATOM 1722 C CA . SER B 1 69 ? -1.865 8.594 5.605 1 95.44 69 SER B CA 1
ATOM 1723 C C . SER B 1 69 ? -3.008 7.922 4.852 1 95.44 69 SER B C 1
ATOM 1725 O O . SER B 1 69 ? -4.172 8.289 5.023 1 95.44 69 SER B O 1
ATOM 1727 N N . PHE B 1 70 ? -2.68 6.855 4.062 1 97.25 70 PHE B N 1
ATOM 1728 C CA . PHE B 1 70 ? -3.688 6.176 3.26 1 97.25 70 PHE B CA 1
ATOM 1729 C C . PHE B 1 70 ? -4.707 5.473 4.148 1 97.25 70 PHE B C 1
ATOM 1731 O O . PHE B 1 70 ? -5.844 5.242 3.736 1 97.25 70 PHE B O 1
ATOM 1738 N N . TYR B 1 71 ? -4.422 5.227 5.402 1 97.88 71 TYR B N 1
ATOM 1739 C CA . TYR B 1 71 ? -5.367 4.629 6.344 1 97.88 71 TYR B CA 1
ATOM 1740 C C . TYR B 1 71 ? -6.422 5.641 6.773 1 97.88 71 TYR B C 1
ATOM 1742 O O . TYR B 1 71 ? -7.453 5.266 7.34 1 97.88 71 TYR B O 1
ATOM 1750 N N . PHE B 1 72 ? -6.125 6.91 6.52 1 96.44 72 PHE B N 1
ATOM 1751 C CA . PHE B 1 72 ? -6.961 7.969 7.07 1 96.44 72 PHE B CA 1
ATOM 1752 C C . PHE B 1 72 ? -7.613 8.781 5.957 1 96.44 72 PHE B C 1
ATOM 1754 O O . PHE B 1 72 ? -7.809 9.992 6.094 1 96.44 72 PHE B O 1
ATOM 1761 N N . SER B 1 73 ? -7.84 8.18 4.902 1 95.94 73 SER B N 1
ATOM 1762 C CA . SER B 1 73 ? -8.57 8.742 3.771 1 95.94 73 SER B CA 1
ATOM 1763 C C . SER B 1 73 ? -9.445 7.691 3.094 1 95.94 73 SER B C 1
ATOM 1765 O O . SER B 1 73 ? -9.133 6.5 3.133 1 95.94 73 SER B O 1
ATOM 1767 N N . PHE B 1 74 ? -10.484 8.078 2.477 1 97.5 74 PHE B N 1
ATOM 1768 C CA . PHE B 1 74 ? -11.359 7.168 1.749 1 97.5 74 PHE B CA 1
ATOM 1769 C C . PHE B 1 74 ? -10.625 6.547 0.565 1 97.5 74 PHE B C 1
ATOM 1771 O O . PHE B 1 74 ? -10.688 5.332 0.356 1 97.5 74 PHE B O 1
ATOM 1778 N N . LEU B 1 75 ? -9.969 7.359 -0.15 1 97.75 75 LEU B N 1
ATOM 1779 C CA . LEU B 1 75 ? -9.25 6.879 -1.322 1 97.75 75 LEU B CA 1
ATOM 1780 C C . LEU B 1 75 ? -8.18 5.867 -0.925 1 97.75 75 LEU B C 1
ATOM 1782 O O . LEU B 1 75 ? -8.086 4.793 -1.524 1 97.75 75 LEU B O 1
ATOM 1786 N N . GLY B 1 76 ? -7.402 6.242 0.069 1 97.69 76 GLY B N 1
ATOM 1787 C CA . GLY B 1 76 ? -6.348 5.359 0.535 1 97.69 76 GLY B CA 1
ATOM 1788 C C . GLY B 1 76 ? -6.867 4.02 1.03 1 97.69 76 GLY B C 1
ATOM 1789 O O . GLY B 1 76 ? -6.367 2.969 0.625 1 97.69 76 GLY B O 1
ATOM 1790 N N . ARG B 1 77 ? -7.875 3.996 1.801 1 98 77 ARG B N 1
ATOM 1791 C CA . ARG B 1 77 ? -8.461 2.762 2.309 1 98 77 ARG B CA 1
ATOM 1792 C C . ARG B 1 77 ? -9.078 1.944 1.182 1 98 77 ARG B C 1
ATOM 1794 O O . ARG B 1 77 ? -9.031 0.712 1.198 1 98 77 ARG B O 1
ATOM 1801 N N . GLY B 1 78 ? -9.727 2.695 0.344 1 98.69 78 GLY B N 1
ATOM 1802 C CA . GLY B 1 78 ? -10.266 1.984 -0.801 1 98.69 78 GLY B CA 1
ATOM 1803 C C . GLY B 1 78 ? -9.227 1.171 -1.55 1 98.69 78 GLY B C 1
ATOM 1804 O O . GLY B 1 78 ? -9.43 -0.017 -1.809 1 98.69 78 GLY B O 1
ATOM 1805 N N . LEU B 1 79 ? -8.125 1.782 -1.845 1 98.69 79 LEU B N 1
ATOM 1806 C CA . LEU B 1 79 ? -7.043 1.113 -2.561 1 98.69 79 LEU B CA 1
ATOM 1807 C C . LEU B 1 79 ? -6.449 -0.011 -1.719 1 98.69 79 LEU B C 1
ATOM 1809 O O . LEU B 1 79 ? -6.07 -1.057 -2.252 1 98.69 79 LEU B O 1
ATOM 1813 N N . LEU B 1 80 ? -6.371 0.226 -0.427 1 98.88 80 LEU B N 1
ATOM 1814 C CA . LEU B 1 80 ? -5.879 -0.802 0.484 1 98.88 80 LEU B CA 1
ATOM 1815 C C . LEU B 1 80 ? -6.781 -2.031 0.455 1 98.88 80 LEU B C 1
ATOM 1817 O O . LEU B 1 80 ? -6.293 -3.162 0.383 1 98.88 80 LEU B O 1
ATOM 1821 N N . TYR B 1 81 ? -8.094 -1.776 0.495 1 98.94 81 TYR B N 1
ATOM 1822 C CA . TYR B 1 81 ? -9.039 -2.893 0.506 1 98.94 81 TYR B CA 1
ATOM 1823 C C . TYR B 1 81 ? -8.992 -3.652 -0.815 1 98.94 81 TYR B C 1
ATOM 1825 O O . TYR B 1 81 ? -9.109 -4.879 -0.836 1 98.94 81 TYR B O 1
ATOM 1833 N N . ILE B 1 82 ? -8.812 -2.977 -1.856 1 98.94 82 ILE B N 1
ATOM 1834 C CA . ILE B 1 82 ? -8.672 -3.619 -3.158 1 98.94 82 ILE B CA 1
ATOM 1835 C C . ILE B 1 82 ? -7.406 -4.473 -3.18 1 98.94 82 ILE B C 1
ATOM 1837 O O . ILE B 1 82 ? -7.426 -5.617 -3.645 1 98.94 82 ILE B O 1
ATOM 1841 N N . LEU B 1 83 ? -6.297 -3.936 -2.666 1 98.88 83 LEU B N 1
ATOM 1842 C CA . LEU B 1 83 ? -5.066 -4.715 -2.588 1 98.88 83 LEU B CA 1
ATOM 1843 C C . LEU B 1 83 ? -5.281 -5.988 -1.78 1 98.88 83 LEU B C 1
ATOM 1845 O O . LEU B 1 83 ? -4.891 -7.074 -2.213 1 98.88 83 LEU B O 1
ATOM 1849 N N . LEU B 1 84 ? -5.887 -5.836 -0.623 1 98.94 84 LEU B N 1
ATOM 1850 C CA . LEU B 1 84 ? -6.137 -6.988 0.237 1 98.94 84 LEU B CA 1
ATOM 1851 C C . LEU B 1 84 ? -7.012 -8.016 -0.469 1 98.94 84 LEU B C 1
ATOM 1853 O O . LEU B 1 84 ? -6.801 -9.219 -0.326 1 98.94 84 LEU B O 1
ATOM 1857 N N . SER B 1 85 ? -8.016 -7.496 -1.183 1 98.81 85 SER B N 1
ATOM 1858 C CA . SER B 1 85 ? -8.906 -8.383 -1.924 1 98.81 85 SER B CA 1
ATOM 1859 C C . SER B 1 85 ? -8.125 -9.25 -2.912 1 98.81 85 SER B C 1
ATOM 1861 O O . SER B 1 85 ? -8.336 -10.461 -2.984 1 98.81 85 SER B O 1
ATOM 1863 N N . ILE B 1 86 ? -7.199 -8.641 -3.613 1 98.5 86 ILE B N 1
ATOM 1864 C CA . ILE B 1 86 ? -6.434 -9.352 -4.633 1 98.5 86 ILE B CA 1
ATOM 1865 C C . ILE B 1 86 ? -5.477 -10.336 -3.963 1 98.5 86 ILE B C 1
ATOM 1867 O O . ILE B 1 86 ? -5.367 -11.492 -4.383 1 98.5 86 ILE B O 1
ATOM 1871 N N . ILE B 1 87 ? -4.781 -9.93 -2.941 1 98.5 87 ILE B N 1
ATOM 1872 C CA . ILE B 1 87 ? -3.803 -10.75 -2.24 1 98.5 87 ILE B CA 1
ATOM 1873 C C . ILE B 1 87 ? -4.484 -12 -1.682 1 98.5 87 ILE B C 1
ATOM 1875 O O . ILE B 1 87 ? -3.93 -13.094 -1.744 1 98.5 87 ILE B O 1
ATOM 1879 N N . LEU B 1 88 ? -5.695 -11.852 -1.259 1 98.19 88 LEU B N 1
ATOM 1880 C CA . LEU B 1 88 ? -6.297 -12.914 -0.458 1 98.19 88 LEU B CA 1
ATOM 1881 C C . LEU B 1 88 ? -7.305 -13.703 -1.277 1 98.19 88 LEU B C 1
ATOM 1883 O O . LEU B 1 88 ? -8.047 -14.523 -0.731 1 98.19 88 LEU B O 1
ATOM 1887 N N . PHE B 1 89 ? -7.297 -13.375 -2.598 1 94.62 89 PHE B N 1
ATOM 1888 C CA . PHE B 1 89 ? -8.234 -14.062 -3.48 1 94.62 89 PHE B CA 1
ATOM 1889 C C . PHE B 1 89 ? -7.727 -15.453 -3.838 1 94.62 89 PHE B C 1
ATOM 1891 O O . PHE B 1 89 ? -7.324 -15.695 -4.977 1 94.62 89 PHE B O 1
ATOM 1898 N N . ASN B 1 90 ? -7.695 -16.312 -2.922 1 88.56 90 ASN B N 1
ATOM 1899 C CA . ASN B 1 90 ? -7.242 -17.688 -3.16 1 88.56 90 ASN B CA 1
ATOM 1900 C C . ASN B 1 90 ? -7.75 -18.641 -2.082 1 88.56 90 ASN B C 1
ATOM 1902 O O . ASN B 1 90 ? -7.988 -18.219 -0.946 1 88.56 90 ASN B O 1
ATOM 1906 N N . GLY B 1 91 ? -7.867 -19.812 -2.584 1 87.56 91 GLY B N 1
ATOM 1907 C CA . GLY B 1 91 ? -8.211 -20.828 -1.605 1 87.56 91 GLY B CA 1
ATOM 1908 C C . GLY B 1 91 ? -9.68 -21.219 -1.645 1 87.56 91 GLY B C 1
ATOM 1909 O O . GLY B 1 91 ? -10.266 -21.344 -2.723 1 87.56 91 GLY B O 1
ATOM 1910 N N . GLY B 1 92 ? -10.266 -21.516 -0.502 1 92.19 92 GLY B N 1
ATOM 1911 C CA . GLY B 1 92 ? -11.617 -22.047 -0.371 1 92.19 92 GLY B CA 1
ATOM 1912 C C . GLY B 1 92 ? -12.695 -21 -0.557 1 92.19 92 GLY B C 1
ATOM 1913 O O . GLY B 1 92 ? -12.398 -19.812 -0.708 1 92.19 92 GLY B O 1
ATOM 1914 N N . PRO B 1 93 ? -13.914 -21.344 -0.647 1 94.38 93 PRO B N 1
ATOM 1915 C CA . PRO B 1 93 ? -15.047 -20.453 -0.919 1 94.38 93 PRO B CA 1
ATOM 1916 C C . PRO B 1 93 ? -15.148 -19.297 0.085 1 94.38 93 PRO B C 1
ATOM 1918 O O . PRO B 1 93 ? -15.516 -18.188 -0.285 1 94.38 93 PRO B O 1
ATOM 1921 N N . LEU B 1 94 ? -14.852 -19.594 1.32 1 94.88 94 LEU B N 1
ATOM 1922 C CA . LEU B 1 94 ? -14.961 -18.547 2.334 1 94.88 94 LEU B CA 1
ATOM 1923 C C . LEU B 1 94 ? -13.984 -17.406 2.051 1 94.88 94 LEU B C 1
ATOM 1925 O O . LEU B 1 94 ? -14.328 -16.234 2.205 1 94.88 94 LEU B O 1
ATOM 1929 N N . LYS B 1 95 ? -12.805 -17.781 1.649 1 95.94 95 LYS B N 1
ATOM 1930 C CA . LYS B 1 95 ? -11.805 -16.766 1.349 1 95.94 95 LYS B CA 1
ATOM 1931 C C . LYS B 1 95 ? -12.18 -15.977 0.095 1 95.94 95 LYS B C 1
ATOM 1933 O O . LYS B 1 95 ? -11.984 -14.766 0.035 1 95.94 95 LYS B O 1
ATOM 1938 N N . VAL B 1 96 ? -12.75 -16.656 -0.873 1 95.81 96 VAL B N 1
ATOM 1939 C CA . VAL B 1 96 ? -13.164 -16 -2.109 1 95.81 96 VAL B CA 1
ATOM 1940 C C . VAL B 1 96 ? -14.312 -15.031 -1.82 1 95.81 96 VAL B C 1
ATOM 1942 O O . VAL B 1 96 ? -14.305 -13.891 -2.305 1 95.81 96 VAL B O 1
ATOM 1945 N N . ILE B 1 97 ? -15.211 -15.422 -1.037 1 97.75 97 ILE B N 1
ATOM 1946 C CA . ILE B 1 97 ? -16.312 -14.555 -0.659 1 97.75 97 ILE B CA 1
ATOM 1947 C C . ILE B 1 97 ? -15.781 -13.328 0.075 1 97.75 97 ILE B C 1
ATOM 1949 O O . ILE B 1 97 ? -16.188 -12.195 -0.221 1 97.75 97 ILE B O 1
ATOM 1953 N N . ASN B 1 98 ? -14.93 -13.586 1.074 1 98.12 98 ASN B N 1
ATOM 1954 C CA . ASN B 1 98 ? -14.328 -12.469 1.79 1 98.12 98 ASN B CA 1
ATOM 1955 C C . ASN B 1 98 ? -13.641 -11.5 0.835 1 98.12 98 ASN B C 1
ATOM 1957 O O . ASN B 1 98 ? -13.773 -10.281 0.978 1 98.12 98 ASN B O 1
ATOM 1961 N N . SER B 1 99 ? -12.883 -12.008 -0.098 1 98.19 99 SER B N 1
ATOM 1962 C CA . SER B 1 99 ? -12.148 -11.164 -1.037 1 98.19 99 SER B CA 1
ATOM 1963 C C . SER B 1 99 ? -13.102 -10.328 -1.886 1 98.19 99 SER B C 1
ATOM 1965 O O . SER B 1 99 ? -12.812 -9.172 -2.189 1 98.19 99 SER B O 1
ATOM 1967 N N . ILE B 1 100 ? -14.227 -10.914 -2.256 1 98.38 100 ILE B N 1
ATOM 1968 C CA . ILE B 1 100 ? -15.227 -10.18 -3.027 1 98.38 100 ILE B CA 1
ATOM 1969 C C . ILE B 1 100 ? -15.812 -9.055 -2.178 1 98.38 100 ILE B C 1
ATOM 1971 O O . ILE B 1 100 ? -15.992 -7.93 -2.66 1 98.38 100 ILE B O 1
ATOM 1975 N N . VAL B 1 101 ? -16.094 -9.344 -0.959 1 98.62 101 VAL B N 1
ATOM 1976 C CA . VAL B 1 101 ? -16.594 -8.32 -0.043 1 98.62 101 VAL B CA 1
ATOM 1977 C C . VAL B 1 101 ? -15.578 -7.191 0.087 1 98.62 101 VAL B C 1
ATOM 1979 O O . VAL B 1 101 ? -15.938 -6.016 0.025 1 98.62 101 VAL B O 1
ATOM 1982 N N . LEU B 1 102 ? -14.273 -7.52 0.294 1 98.88 102 LEU B N 1
ATOM 1983 C CA . LEU B 1 102 ? -13.211 -6.523 0.387 1 98.88 102 LEU B CA 1
ATOM 1984 C C . LEU B 1 102 ? -13.156 -5.668 -0.874 1 98.88 102 LEU B C 1
ATOM 1986 O O . LEU B 1 102 ? -12.953 -4.453 -0.797 1 98.88 102 LEU B O 1
ATOM 1990 N N . LEU B 1 103 ? -13.359 -6.305 -2 1 98.75 103 LEU B N 1
ATOM 1991 C CA . LEU B 1 103 ? -13.32 -5.582 -3.266 1 98.75 103 LEU B CA 1
ATOM 1992 C C . LEU B 1 103 ? -14.461 -4.574 -3.355 1 98.75 103 LEU B C 1
ATOM 1994 O O . LEU B 1 103 ? -14.25 -3.416 -3.725 1 98.75 103 LEU B O 1
ATOM 1998 N N . ILE B 1 104 ? -15.609 -4.984 -2.975 1 98.75 104 ILE B N 1
ATOM 1999 C CA . ILE B 1 104 ? -16.797 -4.137 -3.031 1 98.75 104 ILE B CA 1
ATOM 2000 C C . ILE B 1 104 ? -16.625 -2.963 -2.068 1 98.75 104 ILE B C 1
ATOM 2002 O O . ILE B 1 104 ? -16.875 -1.812 -2.434 1 98.75 104 ILE B O 1
ATOM 2006 N N . LEU B 1 105 ? -16.172 -3.24 -0.864 1 98.75 105 LEU B N 1
ATOM 2007 C CA . LEU B 1 105 ? -15.984 -2.18 0.121 1 98.75 105 LEU B CA 1
ATOM 2008 C C . LEU B 1 105 ? -14.852 -1.244 -0.293 1 98.75 105 LEU B C 1
ATOM 2010 O O . LEU B 1 105 ? -14.898 -0.043 -0.018 1 98.75 105 LEU B O 1
ATOM 2014 N N . GLY B 1 106 ? -13.836 -1.816 -0.909 1 98.81 106 GLY B N 1
ATOM 2015 C CA . GLY B 1 106 ? -12.781 -0.973 -1.453 1 98.81 106 GLY B CA 1
ATOM 2016 C C . GLY B 1 106 ? -13.281 -0.015 -2.52 1 98.81 106 GLY B C 1
ATOM 2017 O O . GLY B 1 106 ? -13.008 1.185 -2.461 1 98.81 106 GLY B O 1
ATOM 2018 N N . LEU B 1 107 ? -14.039 -0.477 -3.447 1 98.75 107 LEU B N 1
ATOM 2019 C CA . LEU B 1 107 ? -14.617 0.35 -4.504 1 98.75 107 LEU B CA 1
ATOM 2020 C C . LEU B 1 107 ? -15.562 1.392 -3.924 1 98.75 107 LEU B C 1
ATOM 2022 O O . LEU B 1 107 ? -15.586 2.539 -4.375 1 98.75 107 LEU B O 1
ATOM 2026 N N . ALA B 1 108 ? -16.344 1.004 -2.979 1 98.44 108 ALA B N 1
ATOM 2027 C CA . ALA B 1 108 ? -17.234 1.939 -2.309 1 98.44 108 ALA B CA 1
ATOM 2028 C C . ALA B 1 108 ? -16.453 3.08 -1.661 1 98.44 108 ALA B C 1
ATOM 2030 O O . ALA B 1 108 ? -16.844 4.246 -1.772 1 98.44 108 ALA B O 1
ATOM 2031 N N . HIS B 1 109 ? -15.422 2.721 -0.985 1 98.25 109 HIS B N 1
ATOM 2032 C CA . HIS B 1 109 ? -14.594 3.742 -0.348 1 98.25 109 HIS B CA 1
ATOM 2033 C C . HIS B 1 109 ? -14.039 4.723 -1.375 1 98.25 109 HIS B C 1
ATOM 2035 O O . HIS B 1 109 ? -14 5.93 -1.128 1 98.25 109 HIS B O 1
ATOM 2041 N N . ILE B 1 110 ? -13.562 4.195 -2.492 1 98.56 110 ILE B N 1
ATOM 2042 C CA . ILE B 1 110 ? -13.07 5.078 -3.545 1 98.56 110 ILE B CA 1
ATOM 2043 C C . ILE B 1 110 ? -14.195 6.008 -4.004 1 98.56 110 ILE B C 1
ATOM 2045 O O . ILE B 1 110 ? -13.977 7.207 -4.18 1 98.56 110 ILE B O 1
ATOM 2049 N N . LEU B 1 111 ? -15.406 5.531 -4.137 1 98.12 111 LEU B N 1
ATOM 2050 C CA . LEU B 1 111 ? -16.547 6.34 -4.547 1 98.12 111 LEU B CA 1
ATOM 2051 C C . LEU B 1 111 ? -16.859 7.402 -3.502 1 98.12 111 LEU B C 1
ATOM 2053 O O . LEU B 1 111 ? -17.172 8.547 -3.846 1 98.12 111 LEU B O 1
ATOM 2057 N N . PHE B 1 112 ? -16.75 7.035 -2.256 1 97.75 112 PHE B N 1
ATOM 2058 C CA . PHE B 1 112 ? -17.047 7.969 -1.176 1 97.75 112 PHE B CA 1
ATOM 2059 C C . PHE B 1 112 ? -16.109 9.172 -1.232 1 97.75 112 PHE B C 1
ATOM 2061 O O . PHE B 1 112 ? -16.5 10.273 -0.831 1 97.75 112 PHE B O 1
ATOM 2068 N N . GLN B 1 113 ? -14.93 8.945 -1.716 1 96 113 GLN B N 1
ATOM 2069 C CA . GLN B 1 113 ? -13.969 10.031 -1.827 1 96 113 GLN B CA 1
ATOM 2070 C C . GLN B 1 113 ? -14.5 11.148 -2.723 1 96 113 GLN B C 1
ATOM 2072 O O . GLN B 1 113 ? -14.172 12.32 -2.521 1 96 113 GLN B O 1
ATOM 2077 N N . PHE B 1 114 ? -15.352 10.773 -3.627 1 96.25 114 PHE B N 1
ATOM 2078 C CA . PHE B 1 114 ? -15.797 11.742 -4.621 1 96.25 114 PHE B CA 1
ATOM 2079 C C . PHE B 1 114 ? -17.25 12.141 -4.379 1 96.25 114 PHE B C 1
ATOM 2081 O O . PHE B 1 114 ? -17.859 12.836 -5.199 1 96.25 114 PHE B O 1
ATOM 2088 N N . MET B 1 115 ? -17.734 11.781 -3.297 1 95.69 115 MET B N 1
ATOM 2089 C CA . MET B 1 115 ? -19.109 12.125 -2.926 1 95.69 115 MET B CA 1
ATOM 2090 C C . MET B 1 115 ? -19.125 13.227 -1.865 1 95.69 115 MET B C 1
ATOM 2092 O O . MET B 1 115 ? -18.844 12.969 -0.695 1 95.69 115 MET B O 1
ATOM 2096 N N . PRO B 1 116 ? -19.562 14.398 -2.174 1 93.12 116 PRO B N 1
ATOM 2097 C CA . PRO B 1 116 ? -19.531 15.516 -1.225 1 93.12 116 PRO B CA 1
ATOM 2098 C C . PRO B 1 116 ? -20.531 15.336 -0.083 1 93.12 116 PRO B C 1
ATOM 2100 O O . PRO B 1 116 ? -20.391 15.969 0.97 1 93.12 116 PRO B O 1
ATOM 2103 N N . VAL B 1 117 ? -21.516 14.461 -0.229 1 95.25 117 VAL B N 1
ATOM 2104 C CA . VAL B 1 117 ? -22.531 14.266 0.792 1 95.25 117 VAL B CA 1
ATOM 2105 C C . VAL B 1 117 ? -21.984 13.375 1.904 1 95.25 117 VAL B C 1
ATOM 2107 O O . VAL B 1 117 ? -22.594 13.258 2.973 1 95.25 117 VAL B O 1
ATOM 2110 N N . VAL B 1 118 ? -20.875 12.711 1.569 1 95.94 118 VAL B N 1
ATOM 2111 C CA . VAL B 1 118 ? -20.281 11.82 2.555 1 95.94 118 VAL B CA 1
ATOM 2112 C C . VAL B 1 118 ? -19.047 12.477 3.17 1 95.94 118 VAL B C 1
ATOM 2114 O O . VAL B 1 118 ? -18.094 12.805 2.459 1 95.94 118 VAL B O 1
ATOM 2117 N N . GLU B 1 119 ? -19.031 12.656 4.41 1 93.56 119 GLU B N 1
ATOM 2118 C CA . GLU B 1 119 ? -17.891 13.219 5.121 1 93.56 119 GLU B CA 1
ATOM 2119 C C . GLU B 1 119 ? -16.984 12.117 5.672 1 93.56 119 GLU B C 1
ATOM 2121 O O . GLU B 1 119 ? -17.469 11.055 6.078 1 93.56 119 GLU B O 1
ATOM 2126 N N . GLU B 1 120 ? -15.688 12.344 5.719 1 93.75 120 GLU B N 1
ATOM 2127 C CA . GLU B 1 120 ? -14.75 11.398 6.324 1 93.75 120 GLU B CA 1
ATOM 2128 C C . GLU B 1 120 ? -14.984 11.266 7.824 1 93.75 120 GLU B C 1
ATOM 2130 O O . GLU B 1 120 ? -15.289 12.25 8.5 1 93.75 120 GLU B O 1
ATOM 2135 N N . PRO B 1 121 ? -14.867 10.078 8.266 1 93.88 121 PRO B N 1
ATOM 2136 C CA . PRO B 1 121 ? -14.969 9.891 9.719 1 93.88 121 PRO B CA 1
ATOM 2137 C C . PRO B 1 121 ? -13.914 10.68 10.492 1 93.88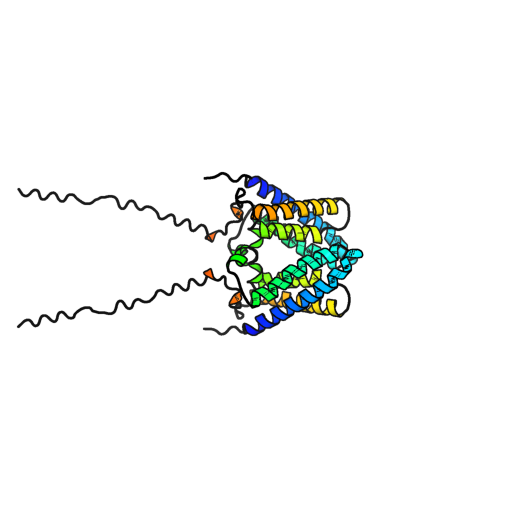 121 PRO B C 1
ATOM 2139 O O . PRO B 1 121 ? -12.867 11.016 9.938 1 93.88 121 PRO B O 1
ATOM 2142 N N . SER B 1 122 ? -14.141 10.969 11.766 1 92 122 SER B N 1
ATOM 2143 C CA . SER B 1 122 ? -13.297 11.828 12.594 1 92 122 SER B CA 1
ATOM 2144 C C . SER B 1 122 ? -11.906 11.234 12.773 1 92 122 SER B C 1
ATOM 2146 O O . SER B 1 122 ? -10.93 11.969 12.914 1 92 122 SER B O 1
ATOM 2148 N N . ASN B 1 123 ? -11.812 9.875 12.695 1 93.06 123 ASN B N 1
ATOM 2149 C CA . ASN B 1 123 ? -10.508 9.25 12.906 1 93.06 123 ASN B CA 1
ATOM 2150 C C . ASN B 1 123 ? -9.633 9.352 11.664 1 93.06 123 ASN B C 1
ATOM 2152 O O . ASN B 1 123 ? -8.469 8.945 11.688 1 93.06 123 ASN B O 1
ATOM 2156 N N . TYR B 1 124 ? -10.172 9.945 10.586 1 91.44 124 TYR B N 1
ATOM 2157 C CA . TYR B 1 124 ? -9.367 10.188 9.391 1 91.44 124 TYR B CA 1
ATOM 2158 C C . TYR B 1 124 ? -8.656 11.531 9.469 1 91.44 124 TYR B C 1
ATOM 2160 O O . TYR B 1 124 ? -7.773 11.82 8.664 1 91.44 124 TYR B O 1
ATOM 2168 N N . LYS B 1 125 ? -9 12.344 10.383 1 78.25 125 LYS B N 1
ATOM 2169 C CA . LYS B 1 125 ? -8.477 13.695 10.484 1 78.25 125 LYS B CA 1
ATOM 2170 C C . LYS B 1 125 ? -7.191 13.727 11.305 1 78.25 125 LYS B C 1
ATOM 2172 O O . LYS B 1 125 ? -7.07 13.023 12.312 1 78.25 125 LYS B O 1
ATOM 2177 N N . ALA B 1 126 ? -6.16 14.18 10.641 1 64.44 126 ALA B N 1
ATOM 2178 C CA . ALA B 1 126 ? -4.871 14.266 11.32 1 64.44 126 ALA B CA 1
ATOM 2179 C C . ALA B 1 126 ? -4.988 15.039 12.633 1 64.44 126 ALA B C 1
ATOM 2181 O O . ALA B 1 126 ? -5.746 16.016 12.727 1 64.44 126 ALA B O 1
ATOM 2182 N N . ALA B 1 127 ? -4.781 14.445 13.766 1 56.38 127 ALA B N 1
ATOM 2183 C CA . ALA B 1 127 ? -4.855 15.125 15.062 1 56.38 127 ALA B CA 1
ATOM 2184 C C . ALA B 1 127 ? -4.449 16.594 14.938 1 56.38 127 ALA B C 1
ATOM 2186 O O . ALA B 1 127 ? -5.035 17.453 15.594 1 56.38 127 ALA B O 1
ATOM 2187 N N . GLY B 1 128 ? -3.389 16.906 14.352 1 49.38 128 GLY B N 1
ATOM 2188 C CA . GLY B 1 128 ? -2.922 18.281 14.453 1 49.38 128 GLY B CA 1
ATOM 2189 C C . GLY B 1 128 ? -3.791 19.266 13.688 1 49.38 128 GLY B C 1
ATOM 2190 O O . GLY B 1 128 ? -3.566 20.484 13.742 1 49.38 128 GLY B O 1
ATOM 2191 N N . SER B 1 129 ? -4.465 18.828 12.781 1 46.38 129 SER B N 1
ATOM 2192 C CA . SER B 1 129 ? -5.227 19.812 12.023 1 46.38 129 SER B CA 1
ATOM 2193 C C . SER B 1 129 ? -6.355 20.406 12.867 1 46.38 129 SER B C 1
ATOM 2195 O O . SER B 1 129 ? -7.16 21.188 12.367 1 46.38 129 SER B O 1
ATOM 2197 N N . SER B 1 130 ? -6.535 19.828 13.906 1 39.25 130 SER B N 1
ATOM 2198 C CA . SER B 1 130 ? -7.527 20.547 14.703 1 39.25 130 SER B CA 1
ATOM 2199 C C . SER B 1 130 ? -7.059 21.969 15.016 1 39.25 130 SER B C 1
ATOM 2201 O O . SER B 1 130 ? -6.301 22.188 15.969 1 39.25 130 SER B O 1
ATOM 2203 N N . SER B 1 131 ? -6.477 22.641 14.023 1 37.22 131 SER B N 1
ATOM 2204 C CA . SER B 1 131 ? -6.34 24.062 14.328 1 37.22 131 SER B CA 1
ATOM 2205 C C . SER B 1 131 ? -7.613 24.625 14.953 1 37.22 131 SER B C 1
ATOM 2207 O O . SER B 1 131 ? -8.508 25.094 14.234 1 37.22 131 SER B O 1
ATOM 2209 N N . SER B 1 132 ? -8.312 23.875 15.617 1 37.78 132 SER B N 1
ATOM 2210 C CA . SER B 1 132 ? -9.266 24.688 16.375 1 37.78 132 SER B CA 1
ATOM 2211 C C . SER B 1 132 ? -8.57 25.812 17.125 1 37.78 132 SER B C 1
ATOM 2213 O O . SER B 1 132 ? -7.887 25.562 18.125 1 37.78 132 SER B O 1
ATOM 2215 N N . ILE B 1 133 ? -7.898 26.734 16.391 1 37.06 133 ILE B N 1
ATOM 2216 C CA . ILE B 1 133 ? -7.613 28.016 17.047 1 37.06 133 ILE B CA 1
ATOM 2217 C C . ILE B 1 133 ? -8.836 28.469 17.844 1 37.06 133 ILE B C 1
ATOM 2219 O O . ILE B 1 133 ? -9.852 28.859 17.266 1 37.06 133 ILE B O 1
ATOM 2223 N N . SER B 1 134 ? -9.203 27.766 18.75 1 38.12 134 SER B N 1
ATOM 2224 C CA . SER B 1 134 ? -10.062 28.422 19.719 1 38.12 134 SER B CA 1
ATOM 2225 C C . SER B 1 134 ? -9.547 29.812 20.062 1 38.12 134 SER B C 1
ATOM 2227 O O . SER B 1 134 ? -8.523 29.953 20.734 1 38.12 134 SER B O 1
ATOM 2229 N N . ILE B 1 135 ? -9.562 30.734 19.125 1 38.25 135 ILE B N 1
ATOM 2230 C CA . ILE B 1 135 ? -9.484 32.156 19.516 1 38.25 135 ILE B CA 1
ATOM 2231 C C . ILE B 1 135 ? -10.375 32.375 20.734 1 38.25 135 ILE B C 1
ATOM 2233 O O . ILE B 1 135 ? -11.602 32.281 20.641 1 38.25 135 ILE B O 1
ATOM 2237 N N . GLY B 1 136 ? -10 31.922 21.844 1 37.34 136 GLY B N 1
ATOM 2238 C CA . GLY B 1 136 ? -10.602 32.469 23.047 1 37.34 136 GLY B CA 1
ATOM 2239 C C . GLY B 1 136 ? -11.008 33.906 22.906 1 37.34 136 GLY B C 1
ATOM 2240 O O . GLY B 1 136 ? -10.172 34.781 22.688 1 37.34 136 GLY B O 1
ATOM 2241 N N . ASP B 1 137 ? -12.133 34.219 22.266 1 38.5 137 ASP B N 1
ATOM 2242 C CA . ASP B 1 137 ? -12.836 35.5 22.406 1 38.5 137 ASP B CA 1
ATOM 2243 C C . ASP B 1 137 ? -12.648 36.062 23.812 1 38.5 137 ASP B C 1
ATOM 2245 O O . ASP B 1 137 ? -13.258 35.562 24.781 1 38.5 137 ASP B O 1
ATOM 2249 N N . ASP B 1 138 ? -11.367 36.219 24.281 1 37.31 138 ASP B N 1
ATOM 2250 C CA . ASP B 1 138 ? -11.227 37.094 25.438 1 37.31 138 ASP B CA 1
ATOM 2251 C C . ASP B 1 138 ? -12.172 38.281 25.344 1 37.31 138 ASP B C 1
ATOM 2253 O O . ASP B 1 138 ? -12.133 39.062 24.375 1 37.31 138 ASP B O 1
ATOM 2257 N N . ASN B 1 139 ? -13.422 38.125 25.641 1 37.16 139 ASN B N 1
ATOM 2258 C CA . ASN B 1 139 ? -14.305 39.219 26.016 1 37.16 139 ASN B CA 1
ATOM 2259 C C . ASN B 1 139 ? -13.531 40.344 26.688 1 37.16 139 ASN B C 1
ATOM 2261 O O . ASN B 1 139 ? -13.117 40.219 27.844 1 37.16 139 ASN B O 1
ATOM 2265 N N . ILE B 1 140 ? -12.578 40.969 26.016 1 39.97 140 ILE B N 1
ATOM 2266 C CA . ILE B 1 140 ? -12.156 42.281 26.453 1 39.97 140 ILE B CA 1
ATOM 2267 C C . ILE B 1 140 ? -13.383 43.156 26.781 1 39.97 140 ILE B C 1
ATOM 2269 O O . ILE B 1 140 ? -14.07 43.6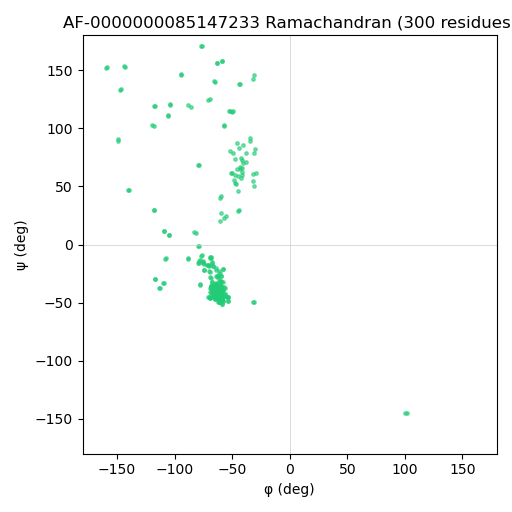25 25.875 1 39.97 140 ILE B O 1
ATOM 2273 N N . ASN B 1 141 ? -14.391 42.625 27.531 1 34.66 141 ASN B N 1
ATOM 2274 C CA . ASN B 1 141 ? -15.453 43.438 28.094 1 34.66 141 ASN B CA 1
ATOM 2275 C C . ASN B 1 141 ? -14.961 44.844 28.438 1 34.66 141 ASN B C 1
ATOM 2277 O O . ASN B 1 141 ? -13.781 45.031 28.766 1 34.66 141 ASN B O 1
ATOM 2281 N N . ASP B 1 142 ? -15.836 45.875 28.219 1 35.06 142 ASP B N 1
ATOM 2282 C CA . ASP B 1 142 ? -16.234 47.25 28.125 1 35.06 142 ASP B CA 1
ATOM 2283 C C . ASP B 1 142 ? -15.922 48 29.422 1 35.06 142 ASP B C 1
ATOM 2285 O O . ASP B 1 142 ? -16.812 48.219 30.266 1 35.06 142 ASP B O 1
ATOM 2289 N N . GLN B 1 143 ? -14.891 47.5 30.25 1 33.56 143 GLN B N 1
ATOM 2290 C CA . GLN B 1 143 ? -14.797 48.312 31.453 1 33.56 143 GLN B CA 1
ATOM 2291 C C . GLN B 1 143 ? -14.547 49.781 31.125 1 33.56 143 GLN B C 1
ATOM 2293 O O . GLN B 1 143 ? -13.406 50.188 30.906 1 33.56 143 GLN B O 1
ATOM 2298 N N . ILE B 1 144 ? -14.898 50.219 29.922 1 37.12 144 ILE B N 1
ATOM 2299 C CA . ILE B 1 144 ? -14.789 51.656 29.766 1 37.12 144 ILE B CA 1
ATOM 2300 C C . ILE B 1 144 ? -15.477 52.375 30.938 1 37.12 144 ILE B C 1
ATOM 2302 O O . ILE B 1 144 ? -16.672 52.188 31.156 1 37.12 144 ILE B O 1
ATOM 2306 N N . GLY B 1 145 ? -14.773 52.438 32.094 1 33.31 145 GLY B N 1
ATOM 2307 C CA . GLY B 1 145 ? -15.078 53.25 33.25 1 33.31 145 GLY B CA 1
ATOM 2308 C C . GLY B 1 145 ? -15.703 54.594 32.906 1 33.31 145 GLY B C 1
ATOM 2309 O O . GLY B 1 145 ? -15.164 55.312 32.062 1 33.31 145 GLY B O 1
ATOM 2310 N N . ASP B 1 146 ? -17.031 54.625 32.812 1 34.81 146 ASP B N 1
ATOM 2311 C CA . ASP B 1 146 ? -17.859 55.844 32.75 1 34.81 146 ASP B CA 1
ATOM 2312 C C . ASP B 1 146 ? -17.359 56.906 33.719 1 34.81 146 ASP B C 1
ATOM 2314 O O . ASP B 1 146 ? -17.406 56.719 34.938 1 34.81 146 ASP B O 1
ATOM 2318 N N . ASP B 1 147 ? -16.125 57.375 33.594 1 34.16 147 ASP B N 1
ATOM 2319 C CA . ASP B 1 147 ? -15.734 58.562 34.375 1 34.16 147 ASP B CA 1
ATOM 2320 C C . ASP B 1 147 ? -16.797 59.656 34.25 1 34.16 147 ASP B C 1
ATOM 2322 O O . ASP B 1 147 ? -16.906 60.312 33.219 1 34.16 147 ASP B O 1
ATOM 2326 N N . ASP B 1 148 ? -18.109 59.375 34.531 1 32.78 148 ASP B N 1
ATOM 2327 C CA . ASP B 1 148 ? -19.047 60.469 34.719 1 32.78 148 ASP B CA 1
ATOM 2328 C C . ASP B 1 148 ? -18.453 61.562 35.594 1 32.78 148 ASP B C 1
ATOM 2330 O O . ASP B 1 148 ? -18.094 61.344 36.75 1 32.78 148 ASP B O 1
ATOM 2334 N N . ASP B 1 149 ? -17.656 62.5 35.062 1 32.25 149 ASP B N 1
ATOM 2335 C CA . ASP B 1 149 ? -17.328 63.844 35.531 1 32.25 149 ASP B CA 1
ATOM 2336 C C . ASP B 1 149 ? -18.562 64.5 36.156 1 32.25 149 ASP B C 1
ATOM 2338 O O . ASP B 1 149 ? -19.562 64.75 35.469 1 32.25 149 ASP B O 1
ATOM 2342 N N . ASP B 1 150 ? -19.047 64.062 37.375 1 31.12 150 ASP B N 1
ATOM 2343 C CA . ASP B 1 150 ? -19.922 64.938 38.156 1 31.12 150 ASP B CA 1
ATOM 2344 C C . ASP B 1 150 ? -19.359 66.375 38.188 1 31.12 150 ASP B C 1
ATOM 2346 O O . ASP B 1 150 ? -18.328 66.625 38.844 1 31.12 150 ASP B O 1
ATOM 2350 N N . VAL B 1 151 ? -19.172 67 37.094 1 32.47 151 VAL B N 1
ATOM 2351 C CA . VAL B 1 151 ? -19.031 68.5 37.094 1 32.47 151 VAL B CA 1
ATOM 2352 C C . VAL B 1 151 ? -20.141 69.125 37.938 1 32.47 151 VAL B C 1
ATOM 2354 O O . VAL B 1 151 ? -21.328 69 37.594 1 32.47 151 VAL B O 1
ATOM 2357 N N . ILE B 1 152 ? -20.031 69 39.406 1 23.52 152 ILE B N 1
ATOM 2358 C CA . ILE B 1 152 ? -20.484 70.188 40.188 1 23.52 152 ILE B CA 1
ATOM 2359 C C . ILE B 1 152 ? -19.641 71.375 39.844 1 23.52 152 ILE B C 1
ATOM 2361 O O . ILE B 1 152 ? -18.422 71.312 39.656 1 23.52 152 ILE B O 1
#

InterPro domains:
  IPR013714 Golgi apparatus membrane protein TVP15 [PF08507] (9-134)
  IPR013714 Golgi apparatus membrane protein TVP15 [PTHR28128] (10-133)

Foldseek 3Di:
DQDQPDDLVVVLVLLLCLLVVLLVLLVVQCVCVPPDVVLNVLSVVSNVVSVVSNVLSVDDDLVCCVPQLLSLALLSQLVNLLSSLVSSCDDDPSSVVSSVSSNVSSVVSNVLNVDPSHDGHPS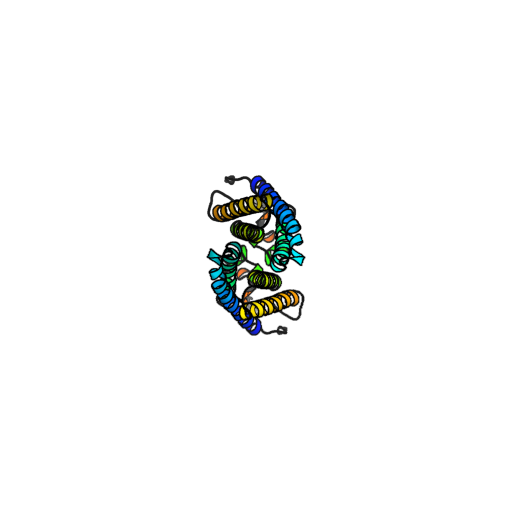SDRVPVCVPVPPVPPCPDDPPPPPPPPPD/DQDFPDDLVVVLVLLLCLLVLLLVLLVVQCVCVPPDVVLNVLSVVSNVVSVVSNVLSVDDDLVCCVPQLLSLALLSQLVNLLSSLVSSCDDDPSSVVSSVSSNVSSVVSNVLNVDPSHDGHPSSDRVPVCVPVPPVPPCPDDPVPPPPPPPD